Protein AF-A0A6C0F805-F1 (afdb_monomer_lite)

Foldseek 3Di:
DDLQLLLCLQDLVSLLVQPNPSVVSVCVCVPDPVSVPDDRLFDQLQLCLQCVVQLALVAQQFQDPPRSGAQAQPTGHSSSSSSVLSNQSNVCVVPVPPGPHRDRHDDQLLQQCLVCVVVLCLRQVVPPDASSSSSSSCCSRVVDDRDDHDLLQVCLQDLVSLVVPQPPDLVCSRVSSVVCCVPPVSVCVSVVVDHDGDTQDLLQLCLQVLVCQVVQADPVRDGNSSVSSNCCSHPVSVVPHDSHPHDLLLVCLLVVCCLVPPQDDSLDGNVSSSSVVSSVCVVVPDDSPNDDQPVQCVVVVPDPPDRSSVVSNVVSNVVVVVVVVVVVVVVVVVVVVVVVPPDDPDDDDDDDDDDDDDDD

pLDDT: mean 87.88, std 13.63, range [36.06, 97.88]

Structure (mmCIF, N/CA/C/O backbone):
data_AF-A0A6C0F805-F1
#
_entry.id   AF-A0A6C0F805-F1
#
loop_
_atom_site.group_PDB
_atom_site.id
_atom_site.type_symbol
_atom_site.label_atom_id
_atom_site.label_alt_id
_atom_site.label_comp_id
_atom_site.label_asym_id
_atom_site.label_entity_id
_atom_site.label_seq_id
_atom_site.pdbx_PDB_ins_code
_atom_site.Cartn_x
_atom_site.Cartn_y
_atom_site.Cartn_z
_atom_site.occupancy
_atom_site.B_iso_or_equiv
_atom_site.auth_seq_id
_atom_site.auth_comp_id
_atom_site.auth_asym_id
_atom_site.auth_atom_id
_atom_site.pdbx_PDB_model_num
ATOM 1 N N . MET A 1 1 ? 5.618 -15.523 -16.139 1.00 72.38 1 MET A N 1
ATOM 2 C CA . MET A 1 1 ? 6.575 -14.711 -16.922 1.00 72.38 1 MET A CA 1
ATOM 3 C C . MET A 1 1 ? 7.923 -15.427 -17.002 1.00 72.38 1 MET A C 1
ATOM 5 O O . MET A 1 1 ? 8.276 -16.093 -16.041 1.00 72.38 1 MET A O 1
ATOM 9 N N . THR A 1 2 ? 8.657 -15.329 -18.117 1.00 85.00 2 THR A N 1
ATOM 10 C CA . THR A 1 2 ? 10.004 -15.934 -18.253 1.00 85.00 2 THR A CA 1
ATOM 11 C C . THR A 1 2 ? 11.091 -14.978 -17.756 1.00 85.00 2 THR A C 1
ATOM 13 O O . THR A 1 2 ? 11.125 -13.824 -18.193 1.00 85.00 2 THR A O 1
ATOM 16 N N . GLU A 1 3 ? 11.986 -15.446 -16.886 1.00 90.06 3 GLU A N 1
ATOM 17 C CA . GLU A 1 3 ? 13.086 -14.652 -16.314 1.00 90.06 3 GLU A CA 1
ATOM 18 C C . GLU A 1 3 ? 14.010 -14.073 -17.400 1.00 90.06 3 GLU A C 1
ATOM 20 O O . GLU A 1 3 ? 14.491 -12.948 -17.290 1.00 90.06 3 GLU A O 1
ATOM 25 N N . GLU A 1 4 ? 14.176 -14.789 -18.508 1.00 93.12 4 GLU A N 1
ATOM 26 C CA . GLU A 1 4 ? 15.006 -14.402 -19.645 1.00 93.12 4 GLU A CA 1
ATOM 27 C C . GLU A 1 4 ? 14.540 -13.107 -20.306 1.00 93.12 4 GLU A C 1
ATOM 29 O O . GLU A 1 4 ? 15.355 -12.249 -20.635 1.00 93.12 4 GLU A O 1
ATOM 34 N N . LEU A 1 5 ? 13.227 -12.932 -20.481 1.00 95.12 5 LEU A N 1
ATOM 35 C CA . LEU A 1 5 ? 12.687 -11.697 -21.054 1.00 95.12 5 LEU A CA 1
ATOM 36 C C . LEU A 1 5 ? 12.944 -10.506 -20.127 1.00 95.12 5 LEU A C 1
ATOM 38 O O . LEU A 1 5 ? 13.278 -9.423 -20.605 1.00 95.12 5 LEU A O 1
ATOM 42 N N . ARG A 1 6 ? 12.844 -10.705 -18.808 1.00 94.88 6 ARG A N 1
ATOM 43 C CA . ARG A 1 6 ? 13.176 -9.658 -17.833 1.00 94.88 6 ARG A CA 1
ATOM 44 C C . ARG A 1 6 ? 14.661 -9.325 -17.867 1.00 94.88 6 ARG A C 1
ATOM 46 O O . ARG A 1 6 ? 15.019 -8.150 -17.839 1.00 94.88 6 ARG A O 1
ATOM 53 N N . PHE A 1 7 ? 15.521 -10.339 -17.955 1.00 95.62 7 PHE A N 1
ATOM 54 C CA . PHE A 1 7 ? 16.962 -10.142 -18.078 1.00 95.62 7 PHE A CA 1
ATOM 55 C C . PHE A 1 7 ? 17.294 -9.290 -19.305 1.00 95.62 7 PHE A C 1
ATOM 57 O O . PHE A 1 7 ? 18.008 -8.298 -19.178 1.00 95.62 7 PHE A O 1
ATOM 64 N N . ILE A 1 8 ? 16.707 -9.603 -20.467 1.00 95.88 8 ILE A N 1
ATOM 65 C CA . ILE A 1 8 ? 16.904 -8.789 -21.670 1.00 95.88 8 ILE A CA 1
ATOM 66 C C . ILE A 1 8 ? 16.416 -7.357 -21.434 1.00 95.88 8 ILE A C 1
ATOM 68 O O . ILE A 1 8 ? 17.171 -6.412 -21.632 1.00 95.88 8 ILE A O 1
ATOM 72 N N . ALA A 1 9 ? 15.186 -7.180 -20.946 1.00 96.56 9 ALA A N 1
ATOM 73 C CA . ALA A 1 9 ? 14.598 -5.859 -20.717 1.00 96.56 9 ALA A CA 1
ATOM 74 C C . ALA A 1 9 ? 15.368 -4.995 -19.691 1.00 96.56 9 ALA A C 1
ATOM 76 O O . ALA A 1 9 ? 15.290 -3.760 -19.726 1.00 96.56 9 ALA A O 1
ATOM 77 N N . SER A 1 10 ? 16.155 -5.620 -18.812 1.00 95.50 10 SER A N 1
ATOM 78 C CA . SER A 1 10 ? 16.956 -4.927 -17.796 1.00 95.50 10 SER A CA 1
ATOM 79 C C . SER A 1 10 ? 18.066 -4.065 -18.408 1.00 95.50 10 SER A C 1
ATOM 81 O O . SER A 1 10 ? 18.412 -3.037 -17.831 1.00 95.50 10 SER A O 1
ATOM 83 N N . TYR A 1 11 ? 18.572 -4.402 -19.603 1.00 95.69 11 TYR A N 1
ATOM 84 C CA . TYR A 1 11 ? 19.794 -3.794 -20.137 1.00 95.69 11 TYR A CA 1
ATOM 85 C C . TYR A 1 11 ? 19.704 -3.425 -21.625 1.00 95.69 11 TYR A C 1
ATOM 87 O O . TYR A 1 11 ? 19.295 -4.226 -22.460 1.00 95.69 11 TYR A O 1
ATOM 95 N N . ASN A 1 12 ? 20.116 -2.204 -21.982 1.00 95.38 12 ASN A N 1
ATOM 96 C CA . ASN A 1 12 ? 20.014 -1.697 -23.360 1.00 95.38 12 ASN A CA 1
ATOM 97 C C . ASN A 1 12 ? 20.923 -2.441 -24.355 1.00 95.38 12 ASN A C 1
ATOM 99 O O . ASN A 1 12 ? 20.516 -2.676 -25.491 1.00 95.38 12 ASN A O 1
ATOM 103 N N . ASP A 1 13 ? 22.131 -2.820 -23.938 1.00 94.31 13 ASP A N 1
ATOM 104 C CA . ASP A 1 13 ? 23.069 -3.619 -24.737 1.00 94.31 13 ASP A CA 1
ATOM 105 C C . ASP A 1 13 ? 22.499 -5.015 -25.032 1.00 94.31 13 ASP A C 1
ATOM 107 O O . ASP A 1 13 ? 22.557 -5.488 -26.167 1.00 94.31 13 ASP A O 1
ATOM 111 N N . ILE A 1 14 ? 21.861 -5.640 -24.039 1.00 94.69 14 ILE A N 1
ATOM 112 C CA . ILE A 1 14 ? 21.213 -6.946 -24.205 1.00 94.69 14 ILE A CA 1
ATOM 113 C C . ILE A 1 14 ? 19.960 -6.842 -25.081 1.00 94.69 14 ILE A C 1
ATOM 115 O O . ILE A 1 14 ? 19.721 -7.733 -25.894 1.00 94.69 14 ILE A O 1
ATOM 119 N N . ILE A 1 15 ? 19.185 -5.756 -24.985 1.00 95.62 15 ILE A N 1
ATOM 120 C CA . ILE A 1 15 ? 18.053 -5.491 -25.894 1.00 95.62 15 ILE A CA 1
ATOM 121 C C . ILE A 1 15 ? 18.523 -5.430 -27.351 1.00 95.62 15 ILE A C 1
ATOM 123 O O . ILE A 1 15 ? 17.884 -6.019 -28.229 1.00 95.62 15 ILE A O 1
ATOM 127 N N . ASP A 1 16 ? 19.620 -4.721 -27.630 1.00 94.31 16 ASP A N 1
ATOM 128 C CA . ASP A 1 16 ? 20.119 -4.612 -29.000 1.00 94.31 16 ASP A CA 1
ATOM 129 C C . ASP A 1 16 ? 20.674 -5.948 -29.517 1.00 94.31 16 ASP A C 1
ATOM 131 O O . ASP A 1 16 ? 20.417 -6.304 -30.670 1.00 94.31 16 ASP A O 1
ATOM 135 N N . PHE A 1 17 ? 21.334 -6.723 -28.651 1.00 93.12 17 PHE A N 1
ATOM 136 C CA . PHE A 1 17 ? 21.929 -8.013 -29.000 1.00 93.12 17 PHE A CA 1
ATOM 137 C C . PHE A 1 17 ? 20.904 -9.155 -29.144 1.00 93.12 17 PHE A C 1
ATOM 139 O O . PHE A 1 17 ? 20.844 -9.787 -30.196 1.00 93.12 17 PHE A O 1
ATOM 146 N N . CYS A 1 18 ? 20.088 -9.410 -28.116 1.00 92.88 18 CYS A N 1
ATOM 147 C CA . CYS A 1 18 ? 19.193 -10.574 -28.038 1.00 92.88 18 CYS A CA 1
ATOM 148 C C . CYS A 1 18 ? 17.793 -10.333 -28.616 1.00 92.88 18 CYS A C 1
ATOM 150 O O . CYS A 1 18 ? 17.074 -11.291 -28.895 1.00 92.88 18 CYS A O 1
ATOM 152 N N . GLU A 1 19 ? 17.354 -9.080 -28.752 1.00 94.25 19 GLU A N 1
ATOM 153 C CA . GLU A 1 19 ? 15.953 -8.762 -29.058 1.00 94.25 19 GLU A CA 1
ATOM 154 C C . GLU A 1 19 ? 14.986 -9.485 -28.101 1.00 94.25 19 GLU A C 1
ATOM 156 O O . GLU A 1 19 ? 15.118 -9.385 -26.891 1.00 94.25 19 GLU A O 1
ATOM 161 N N . THR A 1 20 ? 14.007 -10.228 -28.621 1.00 94.12 20 THR A N 1
ATOM 162 C CA . THR A 1 20 ? 13.080 -11.040 -27.815 1.00 94.12 20 THR A CA 1
ATOM 163 C C . THR A 1 20 ? 13.440 -12.533 -27.814 1.00 94.12 20 THR A C 1
ATOM 165 O O . THR A 1 20 ? 12.613 -13.363 -27.418 1.00 94.12 20 THR A O 1
ATOM 168 N N . ASP A 1 21 ? 14.650 -12.885 -28.268 1.00 94.62 21 ASP A N 1
ATOM 169 C CA . ASP A 1 21 ? 15.142 -14.262 -28.341 1.00 94.62 21 ASP A CA 1
ATOM 170 C C . ASP A 1 21 ? 15.643 -14.745 -26.969 1.00 94.62 21 ASP A C 1
ATOM 172 O O . ASP A 1 21 ? 16.775 -14.501 -26.543 1.00 94.62 21 ASP A O 1
ATOM 176 N N . ILE A 1 22 ? 14.770 -15.485 -26.282 1.00 94.69 22 ILE A N 1
ATOM 177 C CA . ILE A 1 22 ? 15.056 -16.099 -24.981 1.00 94.69 22 ILE A CA 1
ATOM 178 C C . ILE A 1 22 ? 16.155 -17.168 -25.053 1.00 94.69 22 ILE A C 1
ATOM 180 O O . ILE A 1 22 ? 16.866 -17.380 -24.074 1.00 94.69 22 ILE A O 1
ATOM 184 N N . VAL A 1 23 ? 16.332 -17.837 -26.199 1.00 94.38 23 VAL A N 1
ATOM 185 C CA . VAL A 1 23 ? 17.358 -18.876 -26.368 1.00 94.38 23 VAL A CA 1
ATOM 186 C C . VAL A 1 23 ? 18.728 -18.221 -26.473 1.00 94.38 23 VAL A C 1
ATOM 188 O O . VAL A 1 23 ? 19.685 -18.690 -25.853 1.00 94.38 23 VAL A O 1
ATOM 191 N N . MET A 1 24 ? 18.824 -17.118 -27.218 1.00 92.19 24 MET A N 1
ATOM 192 C CA . MET A 1 24 ? 20.048 -16.326 -27.301 1.00 92.19 24 MET A CA 1
ATOM 193 C C . MET A 1 24 ? 20.420 -15.727 -25.943 1.00 92.19 24 MET A C 1
ATOM 195 O O . MET A 1 24 ? 21.570 -15.862 -25.526 1.00 92.19 24 MET A O 1
ATOM 199 N N . ALA A 1 25 ? 19.453 -15.158 -25.217 1.00 91.75 25 ALA A N 1
ATOM 200 C CA . ALA A 1 25 ? 19.684 -14.620 -23.877 1.00 91.75 25 ALA A CA 1
ATOM 201 C C . ALA A 1 25 ? 20.165 -15.690 -22.888 1.00 91.75 25 ALA A C 1
ATOM 203 O O . ALA A 1 25 ? 21.137 -15.462 -22.167 1.00 91.75 25 ALA A O 1
ATOM 204 N N . ASN A 1 26 ? 19.568 -16.886 -22.917 1.00 92.38 26 ASN A N 1
ATOM 205 C CA . ASN A 1 26 ? 20.020 -18.011 -22.099 1.00 92.38 26 ASN A CA 1
ATOM 206 C C . ASN A 1 26 ? 21.448 -18.450 -22.438 1.00 92.38 26 ASN A C 1
ATOM 208 O O . ASN A 1 26 ? 22.261 -18.678 -21.543 1.00 92.38 26 ASN A O 1
ATOM 212 N N . ARG A 1 27 ? 21.800 -18.536 -23.726 1.00 91.88 27 ARG A N 1
ATOM 213 C CA . ARG A 1 27 ? 23.176 -18.860 -24.137 1.00 91.88 27 ARG A CA 1
ATOM 214 C C . ARG A 1 27 ? 24.165 -17.788 -23.700 1.00 91.88 27 ARG A C 1
ATOM 216 O O . ARG A 1 27 ? 25.233 -18.135 -23.205 1.00 91.88 27 ARG A O 1
ATOM 223 N N . PHE A 1 28 ? 23.810 -16.515 -23.856 1.00 90.25 28 PHE A N 1
ATOM 224 C CA . PHE A 1 28 ? 24.631 -15.386 -23.431 1.00 90.25 28 PHE A CA 1
ATOM 225 C C . PHE A 1 28 ? 24.902 -15.442 -21.923 1.00 90.25 28 PHE A C 1
ATOM 227 O O . PHE A 1 28 ? 26.061 -15.447 -21.509 1.00 90.25 28 PHE A O 1
ATOM 234 N N . ARG A 1 29 ? 23.851 -15.611 -21.110 1.00 89.56 29 ARG A N 1
ATOM 235 C CA . ARG A 1 29 ? 23.971 -15.720 -19.650 1.00 89.56 29 ARG A CA 1
ATOM 236 C C . ARG A 1 29 ? 24.817 -16.923 -19.233 1.00 89.56 29 ARG A C 1
ATOM 238 O O . ARG A 1 29 ? 25.645 -16.803 -18.347 1.00 89.56 29 ARG A O 1
ATOM 245 N N . ASN A 1 30 ? 24.697 -18.061 -19.912 1.00 90.00 30 ASN A N 1
ATOM 246 C CA . ASN A 1 30 ? 25.479 -19.254 -19.570 1.00 90.00 30 ASN A CA 1
ATOM 247 C C . ASN A 1 30 ? 26.941 -19.205 -20.042 1.00 90.00 30 ASN A C 1
ATOM 249 O O . ASN A 1 30 ? 27.779 -19.902 -19.478 1.00 90.00 30 ASN A O 1
ATOM 253 N N . THR A 1 31 ? 27.254 -18.404 -21.062 1.00 90.62 31 THR A N 1
ATOM 254 C CA . THR A 1 31 ? 28.589 -18.371 -21.686 1.00 90.62 31 THR A CA 1
ATOM 255 C C . THR A 1 31 ? 29.493 -17.297 -21.082 1.00 90.62 31 THR A C 1
ATOM 257 O O . THR A 1 31 ? 30.698 -17.509 -20.963 1.00 90.62 31 THR A O 1
ATOM 260 N N . PHE A 1 32 ? 28.937 -16.148 -20.692 1.00 88.75 32 PHE A N 1
ATOM 261 C CA . PHE A 1 32 ? 29.716 -15.016 -20.190 1.00 88.75 32 PHE A CA 1
ATOM 262 C C . PHE A 1 32 ? 29.556 -14.873 -18.675 1.00 88.75 32 PHE A C 1
ATOM 264 O O . PHE A 1 32 ? 28.470 -14.572 -18.190 1.00 88.75 32 PHE A O 1
ATOM 271 N N . ALA A 1 33 ? 30.652 -15.017 -17.923 1.00 82.69 33 ALA A N 1
ATOM 272 C CA . ALA A 1 33 ? 30.646 -14.853 -16.464 1.00 82.69 33 ALA A CA 1
ATOM 273 C C . ALA A 1 33 ? 30.140 -13.464 -16.026 1.00 82.69 33 ALA A C 1
ATOM 275 O O . ALA A 1 33 ? 29.412 -13.346 -15.045 1.00 82.69 33 ALA A O 1
ATOM 276 N N . GLU A 1 34 ? 30.453 -12.418 -16.799 1.00 81.75 34 GLU A N 1
ATOM 277 C CA . GLU A 1 34 ? 29.927 -11.067 -16.563 1.00 81.75 34 GLU A CA 1
ATOM 278 C C . GLU A 1 34 ? 28.392 -11.029 -16.653 1.00 81.75 34 GLU A C 1
ATOM 280 O O . GLU A 1 34 ? 27.738 -10.385 -15.840 1.00 81.75 34 GLU A O 1
ATOM 285 N N . ALA A 1 35 ? 27.800 -11.762 -17.598 1.00 80.06 35 ALA A N 1
ATOM 286 C CA . ALA A 1 35 ? 26.351 -11.842 -17.752 1.00 80.06 35 ALA A CA 1
ATOM 287 C C . ALA A 1 35 ? 25.678 -12.637 -16.622 1.00 80.06 35 ALA A C 1
ATOM 289 O O . ALA A 1 35 ? 24.521 -12.374 -16.304 1.00 80.06 35 ALA A O 1
ATOM 290 N N . GLN A 1 36 ? 26.387 -13.585 -15.999 1.00 81.31 36 GLN A N 1
ATOM 291 C CA . GLN A 1 36 ? 25.894 -14.321 -14.827 1.00 81.31 36 GLN A CA 1
ATOM 292 C C . GLN A 1 36 ? 25.815 -13.436 -13.586 1.00 81.31 36 GLN A C 1
ATOM 294 O O . GLN A 1 36 ? 24.890 -13.585 -12.795 1.00 81.31 36 GLN A O 1
ATOM 299 N N . ALA A 1 37 ? 26.760 -12.505 -13.438 1.00 87.25 37 ALA A N 1
ATOM 300 C CA . ALA A 1 37 ? 26.812 -11.578 -12.311 1.00 87.25 37 ALA A CA 1
ATOM 301 C C . ALA A 1 37 ? 25.780 -10.436 -12.401 1.00 87.25 37 ALA A C 1
ATOM 303 O O . ALA A 1 37 ? 25.586 -9.705 -11.435 1.00 87.25 37 ALA A O 1
ATOM 304 N N . ARG A 1 38 ? 25.130 -10.256 -13.557 1.00 91.50 38 ARG A N 1
ATOM 305 C CA . ARG A 1 38 ? 24.134 -9.204 -13.787 1.00 91.50 38 ARG A CA 1
ATOM 306 C C . ARG A 1 38 ? 22.780 -9.571 -13.164 1.00 91.50 38 ARG A C 1
ATOM 308 O O . ARG A 1 38 ? 22.167 -10.574 -13.533 1.00 91.50 38 ARG A O 1
ATOM 315 N N . GLU A 1 39 ? 22.304 -8.731 -12.248 1.00 91.19 39 GLU A N 1
ATOM 316 C CA . GLU A 1 39 ? 21.005 -8.880 -11.582 1.00 91.19 39 GLU A CA 1
ATOM 317 C C . GLU A 1 39 ? 19.828 -8.483 -12.485 1.00 91.19 39 GLU A C 1
ATOM 319 O O . GLU A 1 39 ? 19.846 -7.467 -13.175 1.00 91.19 39 GLU A O 1
ATOM 324 N N . VAL A 1 40 ? 18.748 -9.263 -12.455 1.00 92.69 40 VAL A N 1
ATOM 325 C CA . VAL A 1 40 ? 17.530 -8.943 -13.210 1.00 92.69 40 VAL A CA 1
ATOM 326 C C . VAL A 1 40 ? 16.753 -7.845 -12.483 1.00 92.69 40 VAL A C 1
ATOM 328 O O . VAL A 1 40 ? 16.059 -8.115 -11.508 1.00 92.69 40 VAL A O 1
ATOM 331 N N . THR A 1 41 ? 16.836 -6.611 -12.980 1.00 92.00 41 THR A N 1
ATOM 332 C CA . THR A 1 41 ? 16.199 -5.436 -12.357 1.00 92.00 41 THR A CA 1
ATOM 333 C C . THR A 1 41 ? 14.870 -5.046 -12.999 1.00 92.00 41 THR A C 1
ATOM 335 O O . THR A 1 41 ? 14.093 -4.299 -12.408 1.00 92.00 41 THR A O 1
ATOM 338 N N . PHE A 1 42 ? 14.569 -5.537 -14.205 1.00 95.31 42 PHE A N 1
ATOM 339 C CA . PHE A 1 42 ? 13.333 -5.171 -14.889 1.00 95.31 42 PHE A CA 1
ATOM 340 C C . PHE A 1 42 ? 12.100 -5.773 -14.207 1.00 95.31 42 PHE A C 1
ATOM 342 O O . PHE A 1 42 ? 11.978 -6.995 -14.035 1.00 95.31 42 PHE A O 1
ATOM 349 N N . ASN A 1 43 ? 11.157 -4.893 -13.887 1.00 94.69 43 ASN A N 1
ATOM 350 C CA . ASN A 1 43 ? 9.840 -5.226 -13.379 1.00 94.69 43 ASN A CA 1
ATOM 351 C C . ASN A 1 43 ? 8.784 -4.766 -14.399 1.00 94.69 43 ASN A C 1
ATOM 353 O O . ASN A 1 43 ? 8.626 -3.559 -14.606 1.00 94.69 43 ASN A O 1
ATOM 357 N N . PRO A 1 44 ? 8.077 -5.697 -15.065 1.00 95.38 44 PRO A N 1
ATOM 358 C CA . PRO A 1 44 ? 7.129 -5.338 -16.114 1.00 95.38 44 PRO A CA 1
ATOM 359 C C . PRO A 1 44 ? 5.925 -4.571 -15.576 1.00 95.38 44 PRO A C 1
ATOM 361 O O . PRO A 1 44 ? 5.446 -3.672 -16.257 1.00 95.38 44 PRO A O 1
ATOM 364 N N . VAL A 1 45 ? 5.454 -4.899 -14.371 1.00 95.25 45 VAL A N 1
ATOM 365 C CA . VAL A 1 45 ? 4.281 -4.264 -13.767 1.00 95.25 45 VAL A CA 1
ATOM 366 C C . VAL A 1 45 ? 4.613 -2.825 -13.387 1.00 95.25 45 VAL A C 1
ATOM 368 O O . VAL A 1 45 ? 3.893 -1.905 -13.767 1.00 95.25 45 VAL A O 1
ATOM 371 N N . LEU A 1 46 ? 5.751 -2.611 -12.721 1.00 95.69 46 LEU A N 1
ATOM 372 C CA . LEU A 1 46 ? 6.208 -1.271 -12.351 1.00 95.69 46 LEU A CA 1
ATOM 373 C C . LEU A 1 46 ? 6.510 -0.412 -13.585 1.00 95.69 46 LEU A C 1
ATOM 375 O O . LEU A 1 46 ? 6.125 0.757 -13.636 1.00 95.69 46 LEU A O 1
ATOM 379 N N . SER A 1 47 ? 7.159 -0.984 -14.605 1.00 96.75 47 SER A N 1
ATOM 380 C CA . SER A 1 47 ? 7.395 -0.282 -15.868 1.00 96.75 47 SER A CA 1
ATOM 381 C C . SER A 1 47 ? 6.072 0.076 -16.546 1.00 96.75 47 SER A C 1
ATOM 383 O O . SER A 1 47 ? 5.905 1.215 -16.962 1.00 96.75 47 SER A O 1
ATOM 385 N N . ALA A 1 48 ? 5.099 -0.834 -16.605 1.00 95.81 48 ALA A N 1
ATOM 386 C CA . ALA A 1 48 ? 3.788 -0.544 -17.181 1.00 95.81 48 ALA A CA 1
ATOM 387 C C . ALA A 1 48 ? 3.052 0.572 -16.422 1.00 95.81 48 ALA A C 1
ATOM 389 O O . ALA A 1 48 ? 2.494 1.473 -17.046 1.00 95.81 48 ALA A O 1
ATOM 390 N N . ALA A 1 49 ? 3.113 0.563 -15.088 1.00 95.62 49 ALA A N 1
ATOM 391 C CA . ALA A 1 49 ? 2.563 1.625 -14.248 1.00 95.62 49 ALA A CA 1
ATOM 392 C C . ALA A 1 49 ? 3.268 2.976 -14.469 1.00 95.62 49 ALA A C 1
ATOM 394 O O . ALA A 1 49 ? 2.632 4.023 -14.418 1.00 95.62 49 ALA A O 1
ATOM 395 N N . SER A 1 50 ? 4.569 2.953 -14.773 1.00 96.19 50 SER A N 1
ATOM 396 C CA . SER A 1 50 ? 5.377 4.155 -15.038 1.00 96.19 50 SER A CA 1
ATOM 397 C C . SER A 1 50 ? 5.117 4.775 -16.417 1.00 96.19 50 SER A C 1
ATOM 399 O O . SER A 1 50 ? 5.611 5.862 -16.690 1.00 96.19 50 SER A O 1
ATOM 401 N N . ASN A 1 51 ? 4.371 4.088 -17.287 1.00 95.12 51 ASN A N 1
ATOM 402 C CA . ASN A 1 51 ? 4.047 4.530 -18.646 1.00 95.12 51 ASN A CA 1
ATOM 403 C C . ASN A 1 51 ? 2.531 4.360 -18.905 1.00 95.12 51 ASN A C 1
ATOM 405 O O . ASN A 1 51 ? 2.118 3.551 -19.750 1.00 95.12 51 ASN A O 1
ATOM 409 N N . PRO A 1 52 ? 1.663 5.059 -18.143 1.00 92.06 52 PRO A N 1
ATOM 410 C CA . PRO A 1 52 ? 0.211 4.857 -18.176 1.00 92.06 52 PRO A CA 1
ATOM 411 C C . PRO A 1 52 ? -0.422 5.135 -19.550 1.00 92.06 52 PRO A C 1
ATOM 413 O O . PRO A 1 52 ? -1.471 4.575 -19.879 1.00 92.06 52 PRO A O 1
ATOM 416 N N . GLU A 1 53 ? 0.215 5.953 -20.386 1.00 90.75 53 GLU A N 1
ATOM 417 C CA . GLU A 1 53 ? -0.185 6.243 -21.765 1.00 90.75 53 GLU A CA 1
ATOM 418 C C . GLU A 1 53 ? -0.121 5.014 -22.688 1.00 90.75 53 GLU A C 1
ATOM 420 O O . GLU A 1 53 ? -0.871 4.921 -23.671 1.00 90.75 53 GLU A O 1
ATOM 425 N N . LEU A 1 54 ? 0.720 4.030 -22.353 1.00 90.81 54 LEU A N 1
ATOM 426 C CA . LEU A 1 54 ? 0.810 2.765 -23.081 1.00 90.81 54 LEU A CA 1
ATOM 427 C C . LEU A 1 54 ? -0.360 1.832 -22.756 1.00 90.81 54 LEU A C 1
ATOM 429 O O . LEU A 1 54 ? -0.725 0.996 -23.579 1.00 90.81 54 LEU A O 1
ATOM 433 N N . LEU A 1 55 ? -1.016 2.008 -21.607 1.00 88.00 55 LEU A N 1
ATOM 434 C CA . LEU A 1 55 ? -2.145 1.190 -21.147 1.00 88.00 55 LEU A CA 1
ATOM 435 C C . LEU A 1 55 ? -3.479 1.567 -21.823 1.00 88.00 55 LEU A C 1
ATOM 437 O O . LEU A 1 55 ? -4.564 1.409 -21.249 1.00 88.00 55 LEU A O 1
ATOM 441 N N . THR A 1 56 ? -3.408 2.119 -23.034 1.00 81.50 56 THR A N 1
ATOM 442 C CA . THR A 1 56 ? -4.555 2.489 -23.866 1.00 81.50 56 THR A CA 1
ATOM 443 C C . THR A 1 56 ? -4.939 1.346 -24.808 1.00 81.50 56 THR A C 1
ATOM 445 O O . THR A 1 56 ? -4.179 0.408 -25.033 1.00 81.50 56 THR A O 1
ATOM 448 N N . LYS A 1 57 ? -6.117 1.441 -25.440 1.00 71.81 57 LYS A N 1
ATOM 449 C CA . LYS A 1 57 ? -6.656 0.410 -26.354 1.00 71.81 57 LYS A CA 1
ATOM 450 C C . LYS A 1 57 ? -5.774 0.094 -27.573 1.00 71.81 57 LYS A C 1
ATOM 452 O O . LYS A 1 57 ? -6.086 -0.822 -28.326 1.00 71.81 57 LYS A O 1
ATOM 457 N N . LYS A 1 58 ? -4.729 0.890 -27.822 1.00 80.50 58 LYS A N 1
ATOM 458 C CA . LYS A 1 58 ? -3.810 0.718 -28.955 1.00 80.50 58 LYS A CA 1
ATOM 459 C C . LYS A 1 58 ? -2.900 -0.497 -28.790 1.00 80.50 58 LYS A C 1
ATOM 461 O O . LYS A 1 58 ? -2.403 -1.009 -29.791 1.00 80.50 58 LYS A O 1
ATOM 466 N N . HIS A 1 59 ? -2.672 -0.932 -27.555 1.00 82.50 59 HIS A N 1
ATOM 467 C CA . HIS A 1 59 ? -1.764 -2.021 -27.245 1.00 82.50 59 HIS A CA 1
ATOM 468 C C . HIS A 1 59 ? -2.507 -3.161 -26.547 1.00 82.50 59 HIS A C 1
ATOM 470 O O . HIS A 1 59 ? -3.270 -2.942 -25.609 1.00 82.50 59 HIS A O 1
ATOM 476 N N . ASP A 1 60 ? -2.284 -4.385 -27.026 1.00 84.25 60 ASP A N 1
ATOM 477 C CA . ASP A 1 60 ? -2.817 -5.595 -26.405 1.00 84.25 60 ASP A CA 1
ATOM 478 C C . ASP A 1 60 ? -1.820 -6.113 -25.361 1.00 84.25 60 ASP A C 1
ATOM 480 O O . ASP A 1 60 ? -0.880 -6.844 -25.681 1.00 84.25 60 ASP A O 1
ATOM 484 N N . PHE A 1 61 ? -2.027 -5.704 -24.111 1.00 90.06 61 PHE A N 1
ATOM 485 C CA . PHE A 1 61 ? -1.310 -6.218 -22.942 1.00 90.06 61 PHE A CA 1
ATOM 486 C C . PHE A 1 61 ? -2.216 -7.075 -22.059 1.00 90.06 61 PHE A C 1
ATOM 488 O O . PHE A 1 61 ? -1.937 -7.230 -20.876 1.00 90.06 61 PHE A O 1
ATOM 495 N N . TRP A 1 62 ? -3.315 -7.600 -22.605 1.00 88.56 62 TRP A N 1
ATOM 496 C CA . TRP A 1 62 ? -4.374 -8.216 -21.811 1.00 88.56 62 TRP A CA 1
ATOM 497 C C . TRP A 1 62 ? -4.624 -9.661 -22.256 1.00 88.56 62 TRP A C 1
ATOM 499 O O . TRP A 1 62 ? -4.482 -10.010 -23.430 1.00 88.56 62 TRP A O 1
ATOM 509 N N . THR A 1 63 ? -4.996 -10.542 -21.330 1.00 81.62 63 THR A N 1
ATOM 510 C CA . THR A 1 63 ? -5.221 -11.973 -21.617 1.00 81.62 63 THR A CA 1
ATOM 511 C C . THR A 1 63 ? -6.643 -12.293 -22.095 1.00 81.62 63 THR A C 1
ATOM 513 O O . THR A 1 63 ? -6.879 -13.362 -22.662 1.00 81.62 63 THR A O 1
ATOM 516 N N . LYS A 1 64 ? -7.613 -11.380 -21.928 1.00 67.62 64 LYS A N 1
ATOM 517 C CA . LYS A 1 64 ? -9.002 -11.596 -22.373 1.00 67.62 64 LYS A CA 1
ATOM 518 C C . LYS A 1 64 ? -9.119 -11.521 -23.901 1.00 67.62 64 LYS A C 1
ATOM 520 O O . LYS A 1 64 ? -9.116 -10.443 -24.483 1.00 67.62 64 LYS A O 1
ATOM 525 N N . GLN A 1 65 ? -9.322 -12.682 -24.533 1.00 53.56 65 GLN A N 1
ATOM 526 C CA . GLN A 1 65 ? -9.401 -12.853 -25.995 1.00 53.56 65 GLN A CA 1
ATOM 527 C C . GLN A 1 65 ? -10.495 -12.025 -26.700 1.00 53.56 65 GLN A C 1
ATOM 529 O O . GLN A 1 65 ? -10.344 -11.717 -27.877 1.00 53.56 65 GLN A O 1
ATOM 534 N N . ASN A 1 66 ? -11.584 -11.662 -26.010 1.00 52.53 66 ASN A N 1
ATOM 535 C CA . ASN A 1 66 ? -12.779 -11.095 -26.656 1.00 52.53 66 ASN A CA 1
ATOM 536 C C . ASN A 1 66 ? -12.918 -9.565 -26.545 1.00 52.53 66 ASN A C 1
ATOM 538 O O . ASN A 1 66 ? -13.798 -8.999 -27.189 1.00 52.53 66 ASN A O 1
ATOM 542 N N . ASP A 1 67 ? -12.085 -8.888 -25.747 1.00 58.81 67 ASP A N 1
ATOM 543 C CA . ASP A 1 67 ? -12.059 -7.421 -25.666 1.00 58.81 67 ASP A CA 1
ATOM 544 C C . ASP A 1 67 ? -10.663 -6.957 -25.205 1.00 58.81 67 ASP A C 1
ATOM 546 O O . ASP A 1 67 ? -10.443 -6.791 -24.002 1.00 58.81 67 ASP A O 1
ATOM 550 N N . PRO A 1 68 ? -9.710 -6.734 -26.133 1.00 53.16 68 PRO A N 1
ATOM 551 C CA . PRO A 1 68 ? -8.334 -6.313 -25.827 1.00 53.16 68 PRO A CA 1
ATOM 552 C C . PRO A 1 68 ? -8.249 -4.893 -25.234 1.00 53.16 68 PRO A C 1
ATOM 554 O O . PRO A 1 68 ? -7.179 -4.296 -25.181 1.00 53.16 68 PRO A O 1
ATOM 557 N N . SER A 1 69 ? -9.382 -4.315 -24.822 1.00 54.75 69 SER A N 1
ATOM 558 C CA . SER A 1 69 ? -9.508 -2.927 -24.401 1.00 54.75 69 SER A CA 1
ATOM 559 C C . SER A 1 69 ? -10.083 -2.725 -23.000 1.00 54.75 69 SER A C 1
ATOM 561 O O . SER A 1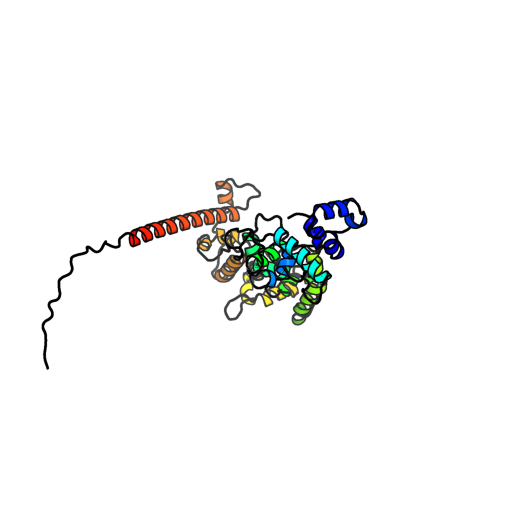 69 ? -10.174 -1.580 -22.549 1.00 54.75 69 SER A O 1
ATOM 563 N N . LYS A 1 70 ? -10.470 -3.802 -22.305 1.00 66.62 70 LYS A N 1
ATOM 564 C CA . LYS A 1 70 ? -10.993 -3.717 -20.939 1.00 66.62 70 LYS A CA 1
ATOM 565 C C . LYS A 1 70 ? -9.945 -4.171 -19.943 1.00 66.62 70 LYS A C 1
ATOM 567 O O . LYS A 1 70 ? -9.734 -5.370 -19.768 1.00 66.62 70 LYS A O 1
ATOM 572 N N . ARG A 1 71 ? -9.355 -3.180 -19.268 1.00 80.44 71 ARG A N 1
ATOM 573 C CA . ARG A 1 71 ? -8.604 -3.403 -18.035 1.00 80.44 71 ARG A CA 1
ATOM 574 C C . ARG A 1 71 ? -9.482 -4.190 -17.064 1.00 80.44 71 ARG A C 1
ATOM 576 O O . ARG A 1 71 ? -10.705 -4.016 -17.024 1.00 80.44 71 ARG A O 1
ATOM 583 N N . GLY A 1 72 ? -8.869 -5.099 -16.335 1.00 82.88 72 GLY A N 1
ATOM 584 C CA . GLY A 1 72 ? -9.562 -5.899 -15.349 1.00 82.88 72 GLY A CA 1
ATOM 585 C C . GLY A 1 72 ? -8.576 -6.643 -14.478 1.00 82.88 72 GLY A C 1
ATOM 586 O O . GLY A 1 72 ? -7.443 -6.892 -14.882 1.00 82.88 72 GLY A O 1
ATOM 587 N N . ILE A 1 73 ? -9.051 -7.014 -13.302 1.00 87.06 73 ILE A N 1
ATOM 588 C CA . ILE A 1 73 ? -8.247 -7.704 -12.302 1.00 87.06 73 ILE A CA 1
ATOM 589 C C . ILE A 1 73 ? -7.795 -9.063 -12.849 1.00 87.06 73 ILE A C 1
ATOM 591 O O . ILE A 1 73 ? -8.610 -9.810 -13.405 1.00 87.06 73 ILE A O 1
ATOM 595 N N . GLY A 1 74 ? -6.502 -9.354 -12.720 1.00 87.06 74 GLY A N 1
ATOM 596 C CA . GLY A 1 74 ? -5.850 -10.575 -13.191 1.00 87.06 74 GLY A CA 1
ATOM 597 C C . GLY A 1 74 ? -5.802 -10.721 -14.714 1.00 87.06 74 GLY A C 1
ATOM 598 O O . GLY A 1 74 ? -5.749 -11.841 -15.225 1.00 87.06 74 GLY A O 1
ATOM 599 N N . THR A 1 75 ? -5.891 -9.620 -15.464 1.00 89.00 75 THR A N 1
ATOM 600 C CA . THR A 1 75 ? -5.892 -9.658 -16.937 1.00 89.00 75 THR A CA 1
ATOM 601 C C . THR A 1 75 ? -4.606 -9.156 -17.567 1.00 89.00 75 THR A C 1
ATOM 603 O O . THR A 1 75 ? -4.421 -9.392 -18.762 1.00 89.00 75 THR A O 1
ATOM 606 N N . PHE A 1 76 ? -3.729 -8.488 -16.816 1.00 92.12 76 PHE A N 1
ATOM 607 C CA . PHE A 1 76 ? -2.473 -7.970 -17.347 1.00 92.12 76 PHE A CA 1
ATOM 608 C C . PHE A 1 76 ? -1.515 -9.103 -17.756 1.00 92.12 76 PHE A C 1
ATOM 610 O O . PHE A 1 76 ? -1.241 -10.028 -16.994 1.00 92.12 76 PHE A O 1
ATOM 617 N N . ASP A 1 77 ? -0.999 -9.034 -18.983 1.00 92.06 77 ASP A N 1
ATOM 618 C CA . ASP A 1 77 ? -0.044 -9.987 -19.545 1.00 92.06 77 ASP A CA 1
ATOM 619 C C . ASP A 1 77 ? 1.364 -9.380 -19.573 1.00 92.06 77 ASP A C 1
ATOM 621 O O . ASP A 1 77 ? 1.776 -8.682 -20.509 1.00 92.06 77 ASP A O 1
ATOM 625 N N . GLU A 1 78 ? 2.137 -9.708 -18.542 1.00 93.75 78 GLU A N 1
ATOM 626 C CA . GLU A 1 78 ? 3.522 -9.268 -18.388 1.00 93.75 78 GLU A CA 1
ATOM 627 C C . GLU A 1 78 ? 4.429 -9.687 -19.548 1.00 93.75 78 GLU A C 1
ATOM 629 O O . GLU A 1 78 ? 5.355 -8.958 -19.908 1.00 93.75 78 GLU A O 1
ATOM 634 N N . ASN A 1 79 ? 4.192 -10.856 -20.155 1.00 93.94 79 ASN A N 1
ATOM 635 C CA . ASN A 1 79 ? 5.024 -11.339 -21.255 1.00 93.94 79 ASN A CA 1
ATOM 636 C C . ASN A 1 79 ? 4.767 -10.514 -22.520 1.00 93.94 79 ASN A C 1
ATOM 638 O O . ASN A 1 79 ? 5.724 -10.150 -23.212 1.00 93.94 79 ASN A O 1
ATOM 642 N N . LYS A 1 80 ? 3.497 -10.203 -22.823 1.00 93.38 80 LYS A N 1
ATOM 643 C CA . LYS A 1 80 ? 3.143 -9.309 -23.938 1.00 93.38 80 LYS A CA 1
ATOM 644 C C . LYS A 1 80 ? 3.754 -7.927 -23.735 1.00 93.38 80 LYS A C 1
ATOM 646 O O . LYS A 1 80 ? 4.420 -7.428 -24.647 1.00 93.38 80 LYS A O 1
ATOM 651 N N . TYR A 1 81 ? 3.601 -7.352 -22.540 1.00 95.31 81 TYR A N 1
ATOM 652 C CA . TYR A 1 81 ? 4.181 -6.049 -22.214 1.00 95.31 81 TYR A CA 1
ATOM 653 C C . TYR A 1 81 ? 5.711 -6.058 -22.342 1.00 95.31 81 TYR A C 1
ATOM 655 O O . TYR A 1 81 ? 6.280 -5.209 -23.023 1.00 95.31 81 TYR A O 1
ATOM 663 N N . THR A 1 82 ? 6.393 -7.062 -21.786 1.00 96.31 82 THR A N 1
ATOM 664 C CA . THR A 1 82 ? 7.865 -7.139 -21.826 1.00 96.31 82 THR A CA 1
ATOM 665 C C . THR A 1 82 ? 8.398 -7.259 -23.256 1.00 96.31 82 THR A C 1
ATOM 667 O O . THR A 1 82 ? 9.367 -6.594 -23.625 1.00 96.31 82 THR A O 1
ATOM 670 N N . ARG A 1 83 ? 7.753 -8.060 -24.115 1.00 96.06 83 ARG A N 1
ATOM 671 C CA . ARG A 1 83 ? 8.133 -8.161 -25.537 1.00 96.06 83 ARG A CA 1
ATOM 672 C C . ARG A 1 83 ? 7.933 -6.841 -26.276 1.00 96.06 83 ARG A C 1
ATOM 674 O O . ARG A 1 83 ? 8.779 -6.463 -27.093 1.00 96.06 83 ARG A O 1
ATOM 681 N N . PHE A 1 84 ? 6.835 -6.142 -25.989 1.00 95.69 84 PHE A N 1
ATOM 682 C CA . PHE A 1 84 ? 6.592 -4.805 -26.521 1.00 95.69 84 PHE A CA 1
ATOM 683 C C . PHE A 1 84 ? 7.674 -3.824 -26.061 1.00 95.69 84 PHE A C 1
ATOM 685 O O . PHE A 1 84 ? 8.272 -3.164 -26.910 1.00 95.69 84 PHE A O 1
ATOM 692 N N . PHE A 1 85 ? 7.979 -3.798 -24.760 1.00 96.81 85 PHE A N 1
ATOM 693 C CA . PHE A 1 85 ? 9.014 -2.959 -24.161 1.00 96.81 85 PHE A CA 1
ATOM 694 C C . PHE A 1 85 ? 10.358 -3.140 -24.873 1.00 96.81 85 PHE A C 1
ATOM 696 O O . PHE A 1 85 ? 10.909 -2.181 -25.405 1.00 96.81 85 PHE A O 1
ATOM 703 N N . ILE A 1 86 ? 10.843 -4.381 -24.978 1.00 97.12 86 ILE A N 1
ATOM 704 C CA . ILE A 1 86 ? 12.109 -4.712 -25.648 1.00 97.12 86 ILE A CA 1
ATOM 705 C C . ILE A 1 86 ? 12.105 -4.224 -27.102 1.00 97.12 86 ILE A C 1
ATOM 707 O O . ILE A 1 86 ? 13.045 -3.571 -27.557 1.00 97.12 86 ILE A O 1
ATOM 711 N N . THR A 1 87 ? 11.030 -4.514 -27.840 1.00 96.62 87 THR A N 1
ATOM 712 C CA . THR A 1 87 ? 10.916 -4.148 -29.258 1.00 96.62 87 THR A CA 1
ATOM 713 C C . THR A 1 87 ? 10.904 -2.631 -29.450 1.00 96.62 87 THR A C 1
ATOM 715 O O . THR A 1 87 ? 11.510 -2.118 -30.393 1.00 96.62 87 THR A O 1
ATOM 718 N N . HIS A 1 88 ? 10.207 -1.903 -28.577 1.00 95.62 88 HIS A N 1
ATOM 719 C CA . HIS A 1 88 ? 10.120 -0.448 -28.633 1.00 95.62 88 HIS A CA 1
ATOM 720 C C . HIS A 1 88 ? 11.446 0.203 -28.238 1.00 95.62 88 HIS A C 1
ATOM 722 O O . HIS A 1 88 ? 11.961 1.034 -28.982 1.00 95.62 88 HIS A O 1
ATOM 728 N N . MET A 1 89 ? 12.057 -0.248 -27.142 1.00 96.81 89 MET A N 1
ATOM 729 C CA . MET A 1 89 ? 13.365 0.228 -26.699 1.00 96.81 89 MET A CA 1
ATOM 730 C C . MET A 1 89 ? 14.441 -0.009 -27.754 1.00 96.81 89 MET A C 1
ATOM 732 O O . MET A 1 89 ? 15.237 0.884 -28.023 1.00 96.81 89 MET A O 1
ATOM 736 N N . LYS A 1 90 ? 14.424 -1.150 -28.454 1.00 96.31 90 LYS A N 1
ATOM 737 C CA . LYS A 1 90 ? 15.332 -1.380 -29.586 1.00 96.31 90 LYS A CA 1
ATOM 738 C C . LYS A 1 90 ? 15.140 -0.358 -30.711 1.00 96.31 90 LYS A C 1
ATOM 740 O O . LYS A 1 90 ? 16.111 0.108 -31.307 1.00 96.31 90 LYS A O 1
ATOM 745 N N . LYS A 1 91 ? 13.891 0.001 -31.027 1.00 96.56 91 LYS A N 1
ATOM 746 C CA . LYS A 1 91 ? 13.597 1.037 -32.031 1.00 96.56 91 LYS A CA 1
ATOM 747 C C . LYS A 1 91 ? 14.094 2.410 -31.580 1.00 96.56 91 LYS A C 1
ATOM 749 O O . LYS A 1 91 ? 14.687 3.103 -32.404 1.00 96.56 91 LYS A O 1
ATOM 754 N N . HIS A 1 92 ? 13.907 2.756 -30.306 1.00 95.88 92 HIS A N 1
ATOM 755 C CA . HIS A 1 92 ? 14.447 3.972 -29.697 1.00 95.88 92 HIS A CA 1
ATOM 756 C C . HIS A 1 92 ? 15.978 4.013 -29.782 1.00 95.88 92 HIS A C 1
ATOM 758 O O . HIS A 1 92 ? 16.524 4.961 -30.331 1.00 95.88 92 HIS A O 1
ATOM 764 N N . LEU A 1 93 ? 16.675 2.944 -29.381 1.00 95.56 93 LEU A N 1
ATOM 765 C CA . LEU A 1 93 ? 18.143 2.868 -29.443 1.00 95.56 93 LEU A CA 1
ATOM 766 C C . LEU A 1 93 ? 18.691 3.061 -30.869 1.00 95.56 93 LEU A C 1
ATOM 768 O O . LEU A 1 93 ? 19.741 3.671 -31.052 1.00 95.56 93 LEU A O 1
ATOM 772 N N . LYS A 1 94 ? 17.972 2.582 -31.893 1.00 95.25 94 LYS A N 1
ATOM 773 C CA . LYS A 1 94 ? 18.362 2.760 -33.304 1.00 95.25 94 LYS A CA 1
ATOM 774 C C . LYS A 1 94 ? 17.987 4.125 -33.881 1.00 95.25 94 LYS A C 1
ATOM 776 O O . LYS A 1 94 ? 18.631 4.574 -34.827 1.00 95.25 94 LYS A O 1
ATOM 781 N N . LYS A 1 95 ? 16.890 4.726 -33.412 1.00 96.00 95 LYS A N 1
ATOM 782 C CA . LYS A 1 95 ? 16.310 5.974 -33.937 1.00 96.00 95 LYS A CA 1
ATOM 783 C C . LYS A 1 95 ? 15.690 6.790 -32.792 1.00 96.00 95 LYS A C 1
ATOM 785 O O . LYS A 1 95 ? 14.459 6.851 -32.709 1.00 96.00 95 LYS A O 1
ATOM 790 N N . PRO A 1 96 ? 16.514 7.430 -31.947 1.00 93.44 96 PRO A N 1
ATOM 791 C CA . PRO A 1 96 ? 16.033 8.108 -30.742 1.00 93.44 96 PRO A CA 1
ATOM 792 C C . PRO A 1 96 ? 15.144 9.316 -31.057 1.00 93.44 96 PRO A C 1
ATOM 794 O O . PRO A 1 96 ? 14.244 9.623 -30.295 1.00 93.44 96 PRO A O 1
ATOM 797 N N . GLU A 1 97 ? 15.323 9.951 -32.218 1.00 94.06 97 GLU A N 1
ATOM 798 C CA . GLU A 1 97 ? 14.502 11.091 -32.660 1.00 94.06 97 GLU A CA 1
ATOM 799 C C . GLU A 1 97 ? 13.063 10.707 -33.053 1.00 94.06 97 GLU A C 1
ATOM 801 O O . GLU A 1 97 ? 12.210 11.578 -33.202 1.00 94.06 97 GLU A O 1
ATOM 806 N N . LYS A 1 98 ? 12.790 9.416 -33.295 1.00 93.88 98 LYS A N 1
ATOM 807 C CA . LYS A 1 98 ? 11.495 8.941 -33.814 1.00 93.88 98 LYS A CA 1
ATOM 808 C C . LYS A 1 98 ? 10.653 8.196 -32.777 1.00 93.88 98 LYS A C 1
ATOM 810 O O . LYS A 1 98 ? 9.439 8.099 -32.950 1.00 93.88 98 LYS A O 1
ATOM 815 N N . TYR A 1 99 ? 11.289 7.599 -31.779 1.00 92.56 99 TYR A N 1
ATOM 816 C CA . TYR A 1 99 ? 10.624 6.775 -30.776 1.00 92.56 99 TYR A CA 1
ATOM 817 C C . TYR A 1 99 ? 11.070 7.241 -29.406 1.00 92.56 99 TYR A C 1
ATOM 819 O O . TYR A 1 99 ? 12.271 7.378 -29.196 1.00 92.56 99 TYR A O 1
ATOM 827 N N . ASP A 1 100 ? 10.130 7.433 -28.493 1.00 92.81 100 ASP A N 1
ATOM 828 C CA . ASP A 1 100 ? 10.438 7.816 -27.122 1.00 92.81 100 ASP A CA 1
ATOM 829 C C . ASP A 1 100 ? 10.969 6.617 -26.323 1.00 92.81 100 ASP A C 1
ATOM 831 O O . ASP A 1 100 ? 10.725 5.450 -26.650 1.00 92.81 100 ASP A O 1
ATOM 835 N N . ALA A 1 101 ? 11.745 6.903 -25.280 1.00 93.81 101 ALA A N 1
ATOM 836 C CA . ALA A 1 101 ? 12.192 5.873 -24.354 1.00 93.81 101 ALA A CA 1
ATOM 837 C C . ALA A 1 101 ? 11.035 5.480 -23.428 1.00 93.81 101 ALA A C 1
ATOM 839 O O . ALA A 1 101 ? 10.386 6.346 -22.850 1.00 93.81 101 ALA A O 1
ATOM 840 N N . ILE A 1 102 ? 10.822 4.177 -23.240 1.00 95.56 102 ILE A N 1
ATOM 841 C CA . ILE A 1 102 ? 9.877 3.675 -22.240 1.00 95.56 102 ILE A CA 1
ATOM 842 C C . ILE A 1 102 ? 10.585 3.626 -20.886 1.00 95.56 102 ILE A C 1
ATOM 844 O O . ILE A 1 102 ? 11.670 3.046 -20.758 1.00 95.56 102 ILE A O 1
ATOM 848 N N . ALA A 1 103 ? 9.965 4.208 -19.862 1.00 95.88 103 ALA A N 1
ATOM 849 C CA . ALA A 1 103 ? 10.517 4.224 -18.517 1.00 95.88 103 ALA A CA 1
ATOM 850 C C . ALA A 1 103 ? 10.499 2.815 -17.888 1.00 95.88 103 ALA A C 1
ATOM 852 O O . ALA A 1 103 ? 9.524 2.067 -17.998 1.00 95.88 103 ALA A O 1
ATOM 853 N N . ARG A 1 104 ? 11.584 2.426 -17.209 1.00 94.44 104 ARG A N 1
ATOM 854 C CA . ARG A 1 104 ? 11.626 1.174 -16.422 1.00 94.44 104 ARG A CA 1
ATOM 855 C C . ARG A 1 104 ? 11.004 1.346 -15.036 1.00 94.44 104 ARG A C 1
ATOM 857 O O . ARG A 1 104 ?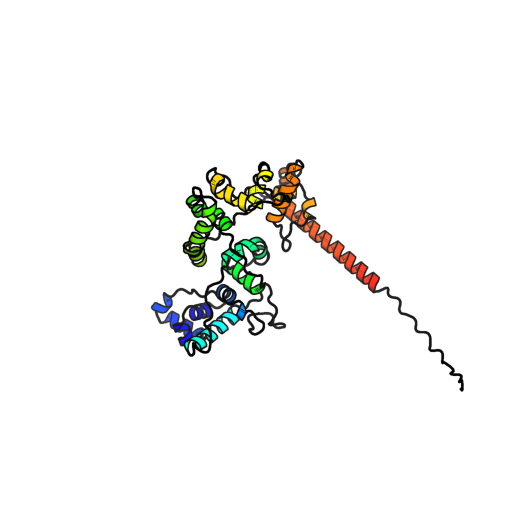 10.473 0.387 -14.488 1.00 94.44 104 ARG A O 1
ATOM 864 N N . THR A 1 105 ? 11.096 2.557 -14.500 1.00 92.88 105 THR A N 1
ATOM 865 C CA . THR A 1 105 ? 10.652 2.985 -13.171 1.00 92.88 105 THR A CA 1
ATOM 866 C C . THR A 1 105 ? 10.136 4.424 -13.267 1.00 92.88 105 THR A C 1
ATOM 868 O O . THR A 1 105 ? 10.399 5.100 -14.262 1.00 92.88 105 THR A O 1
ATOM 871 N N . GLY A 1 106 ? 9.419 4.898 -12.248 1.00 90.62 106 GLY A N 1
ATOM 872 C CA . GLY A 1 106 ? 8.866 6.258 -12.211 1.00 90.62 106 GLY A CA 1
ATOM 873 C C . GLY A 1 106 ? 7.492 6.336 -11.551 1.00 90.62 106 GLY A C 1
ATOM 874 O O . GLY A 1 106 ? 7.120 7.388 -11.048 1.00 90.62 106 GLY A O 1
ATOM 875 N N . PHE A 1 107 ? 6.765 5.220 -11.506 1.00 94.75 107 PHE A N 1
ATOM 876 C CA . PHE A 1 107 ? 5.576 5.076 -10.675 1.00 94.75 107 PHE A CA 1
ATOM 877 C C . PHE A 1 107 ? 5.959 4.905 -9.204 1.00 94.75 107 PHE A C 1
ATOM 879 O O . PHE A 1 107 ? 6.936 4.215 -8.903 1.00 94.75 107 PHE A O 1
ATOM 886 N N . ASP A 1 108 ? 5.164 5.497 -8.313 1.00 95.25 108 ASP A N 1
ATOM 887 C CA . ASP A 1 108 ? 5.272 5.326 -6.868 1.00 95.25 108 ASP A CA 1
ATOM 888 C C . ASP A 1 108 ? 4.263 4.267 -6.381 1.00 95.25 108 ASP A C 1
ATOM 890 O O . ASP A 1 108 ? 3.101 4.579 -6.095 1.00 95.25 108 ASP A O 1
ATOM 894 N N . PRO A 1 109 ? 4.673 2.987 -6.290 1.00 95.50 109 PRO A N 1
ATOM 895 C CA . PRO A 1 109 ? 3.789 1.936 -5.810 1.00 95.50 109 PRO A CA 1
ATOM 896 C C . PRO A 1 109 ? 3.487 2.051 -4.319 1.00 95.50 109 PRO A C 1
ATOM 898 O O . PRO A 1 109 ? 2.476 1.515 -3.878 1.00 95.50 109 PRO A O 1
ATOM 901 N N . TYR A 1 110 ? 4.339 2.712 -3.533 1.00 96.00 110 TYR A N 1
ATOM 902 C CA . TYR A 1 110 ? 4.152 2.798 -2.090 1.00 96.00 110 TYR A CA 1
ATOM 903 C C . TYR A 1 110 ? 3.052 3.801 -1.742 1.00 96.00 110 TYR A C 1
ATOM 905 O O . TYR A 1 110 ? 2.180 3.479 -0.938 1.00 96.00 110 TYR A O 1
ATOM 913 N N . GLY A 1 111 ? 3.037 4.968 -2.394 1.00 95.31 111 GLY A N 1
ATOM 914 C CA . GLY A 1 111 ? 1.934 5.926 -2.281 1.00 95.31 111 GLY A CA 1
ATOM 915 C C . GLY A 1 111 ? 0.592 5.314 -2.682 1.00 95.31 111 GLY A C 1
ATOM 916 O O . GLY A 1 111 ? -0.387 5.404 -1.945 1.00 95.31 111 GLY A O 1
ATOM 917 N N . HIS A 1 112 ? 0.560 4.592 -3.807 1.00 96.25 112 HIS A N 1
ATOM 918 C CA . HIS A 1 112 ? -0.655 3.903 -4.256 1.00 96.25 112 HIS A CA 1
ATOM 919 C C . HIS A 1 112 ? -1.107 2.809 -3.284 1.00 96.25 112 HIS A C 1
ATOM 921 O O . HIS A 1 112 ? -2.300 2.655 -3.023 1.00 96.25 112 HIS A O 1
ATOM 927 N N . LEU A 1 113 ? -0.157 2.055 -2.726 1.00 96.38 113 LEU A N 1
ATOM 928 C CA . LEU A 1 113 ? -0.440 1.045 -1.713 1.00 96.38 113 LEU A CA 1
ATOM 929 C C . LEU A 1 113 ? -1.023 1.666 -0.439 1.00 96.38 113 LEU A C 1
ATOM 931 O O . LEU A 1 113 ? -1.942 1.097 0.134 1.00 96.38 113 LEU A O 1
ATOM 935 N N . MET A 1 114 ? -0.513 2.822 -0.014 1.00 94.94 114 MET A N 1
ATOM 936 C CA . MET A 1 114 ? -0.929 3.505 1.214 1.00 94.94 114 MET A CA 1
ATOM 937 C C . MET A 1 114 ? -2.411 3.903 1.216 1.00 94.94 114 MET A C 1
ATOM 939 O O . MET A 1 114 ? -3.041 3.907 2.279 1.00 94.94 114 MET A O 1
ATOM 943 N N . GLU A 1 115 ? -2.957 4.244 0.050 1.00 93.69 115 GLU A N 1
ATOM 944 C CA . GLU A 1 115 ? -4.366 4.611 -0.117 1.00 93.69 115 GLU A CA 1
ATOM 945 C C . GLU A 1 115 ? -5.257 3.382 -0.333 1.00 93.69 115 GLU A C 1
ATOM 947 O O . GLU A 1 115 ? -6.321 3.255 0.269 1.00 93.69 115 GLU A O 1
ATOM 952 N N . PHE A 1 116 ? -4.815 2.442 -1.175 1.00 94.25 116 PHE A N 1
ATOM 953 C CA . PHE A 1 116 ? -5.644 1.322 -1.629 1.00 94.25 116 PHE A CA 1
ATOM 954 C C . PHE A 1 116 ? -5.317 -0.016 -0.949 1.00 94.25 116 PHE A C 1
ATOM 956 O O . PHE A 1 116 ? -5.672 -1.065 -1.484 1.00 94.25 116 PHE A O 1
ATOM 963 N N . GLU A 1 117 ? -4.662 -0.017 0.216 1.00 93.25 117 GLU A N 1
ATOM 964 C CA . GLU A 1 117 ? -4.189 -1.237 0.893 1.00 93.25 117 GLU A CA 1
ATOM 965 C C . GLU A 1 117 ? -5.299 -2.285 1.091 1.00 93.25 117 GLU A C 1
ATOM 967 O O . GLU A 1 117 ? -5.133 -3.436 0.688 1.00 93.25 117 GLU A O 1
ATOM 972 N N . GLU A 1 118 ? -6.440 -1.903 1.681 1.00 91.44 118 GLU A N 1
ATOM 973 C CA . GLU A 1 118 ? -7.544 -2.840 1.957 1.00 91.44 118 GLU A CA 1
ATOM 974 C C . GLU A 1 118 ? -8.120 -3.436 0.658 1.00 91.44 118 GLU A C 1
ATOM 976 O O . GLU A 1 118 ? -8.441 -4.623 0.592 1.00 91.44 118 GLU A O 1
ATOM 981 N N . GLU A 1 119 ? -8.206 -2.636 -0.407 1.00 91.44 119 GLU A N 1
ATOM 982 C CA . GLU A 1 119 ? -8.703 -3.081 -1.710 1.00 91.44 119 GLU A CA 1
ATOM 983 C C . GLU A 1 119 ? -7.714 -4.020 -2.413 1.00 91.44 119 GLU A C 1
ATOM 985 O O . GLU A 1 119 ? -8.120 -5.061 -2.933 1.00 91.44 119 GLU A O 1
ATOM 990 N N . ILE A 1 120 ? -6.422 -3.678 -2.392 1.00 93.81 120 ILE A N 1
ATOM 991 C CA . ILE A 1 120 ? -5.338 -4.493 -2.950 1.00 93.81 120 ILE A CA 1
ATOM 992 C C . ILE A 1 120 ? -5.290 -5.845 -2.234 1.00 93.81 120 ILE A C 1
ATOM 994 O O . ILE A 1 120 ? -5.303 -6.888 -2.888 1.00 93.81 120 ILE A O 1
ATOM 998 N N . ASN A 1 121 ? -5.296 -5.845 -0.901 1.00 91.44 121 ASN A N 1
ATOM 999 C CA . ASN A 1 121 ? -5.267 -7.078 -0.119 1.00 91.44 121 ASN A CA 1
ATOM 1000 C C . ASN A 1 121 ? -6.489 -7.959 -0.412 1.00 91.44 121 ASN A C 1
ATOM 1002 O O . ASN A 1 121 ? -6.337 -9.166 -0.577 1.00 91.44 121 ASN A O 1
ATOM 1006 N N . SER A 1 122 ? -7.675 -7.364 -0.571 1.00 89.44 122 SER A N 1
ATOM 1007 C CA . SER A 1 122 ? -8.887 -8.118 -0.899 1.00 89.44 122 SER A CA 1
ATOM 1008 C C . SER A 1 122 ? -8.838 -8.735 -2.306 1.00 89.44 122 SER A C 1
ATOM 1010 O O . SER A 1 122 ? -9.170 -9.911 -2.490 1.00 89.44 122 SER A O 1
ATOM 1012 N N . PHE A 1 123 ? -8.392 -7.981 -3.317 1.00 88.94 123 PHE A N 1
ATOM 1013 C CA . PHE A 1 123 ? -8.345 -8.476 -4.696 1.00 88.94 123 PHE A CA 1
ATOM 1014 C C . PHE A 1 123 ? -7.240 -9.499 -4.954 1.00 88.94 123 PHE A C 1
ATOM 1016 O O . PHE A 1 123 ? -7.425 -10.380 -5.796 1.00 88.94 123 PHE A O 1
ATOM 1023 N N . TYR A 1 124 ? -6.115 -9.397 -4.247 1.00 90.44 124 TYR A N 1
ATOM 1024 C CA . TYR A 1 124 ? -4.913 -10.183 -4.521 1.00 90.44 124 TYR A CA 1
ATOM 1025 C C . TYR A 1 124 ? -4.465 -11.053 -3.335 1.00 90.44 124 TYR A C 1
ATOM 1027 O O . TYR A 1 124 ? -3.284 -11.377 -3.242 1.00 90.44 124 TYR A O 1
ATOM 1035 N N . HIS A 1 125 ? -5.385 -11.460 -2.454 1.00 84.00 125 HIS A N 1
ATOM 1036 C CA . HIS A 1 125 ? -5.083 -12.246 -1.245 1.00 84.00 125 HIS A CA 1
ATOM 1037 C C . HIS A 1 125 ? -4.284 -13.541 -1.502 1.00 84.00 125 HIS A C 1
ATOM 1039 O O . HIS A 1 125 ? -3.467 -13.921 -0.670 1.00 84.00 125 HIS A O 1
ATOM 1045 N N . ASP A 1 126 ? -4.467 -14.184 -2.661 1.00 86.00 126 ASP A N 1
ATOM 1046 C CA . ASP A 1 126 ? -3.771 -15.427 -3.049 1.00 86.00 126 ASP A CA 1
ATOM 1047 C C . ASP A 1 126 ? -2.495 -15.197 -3.887 1.00 86.00 126 ASP A C 1
ATOM 1049 O O . ASP A 1 126 ? -1.906 -16.130 -4.440 1.00 86.00 126 ASP A O 1
ATOM 1053 N N . SER A 1 127 ? -2.077 -13.945 -4.053 1.00 88.12 127 SER A N 1
ATOM 1054 C CA . SER A 1 127 ? -0.980 -13.583 -4.944 1.00 88.12 127 SER A CA 1
ATOM 1055 C C . SER A 1 127 ? 0.396 -13.792 -4.310 1.00 88.12 127 SER A C 1
ATOM 1057 O O . SER A 1 127 ? 0.610 -13.522 -3.133 1.00 88.12 127 SER A O 1
ATOM 1059 N N . THR A 1 128 ? 1.374 -14.212 -5.115 1.00 87.56 128 THR A N 1
ATOM 1060 C CA . THR A 1 128 ? 2.780 -14.367 -4.692 1.00 87.56 128 THR A CA 1
ATOM 1061 C C . THR A 1 128 ? 3.629 -13.116 -4.930 1.00 87.56 128 THR A C 1
ATOM 1063 O O . THR A 1 128 ? 4.841 -13.146 -4.724 1.00 87.56 128 THR A O 1
ATOM 1066 N N . TYR A 1 129 ? 3.033 -12.046 -5.456 1.00 89.69 129 TYR A N 1
ATOM 1067 C CA . TYR A 1 129 ? 3.726 -10.791 -5.739 1.00 89.69 129 TYR A CA 1
ATOM 1068 C C . TYR A 1 129 ? 4.055 -10.034 -4.450 1.00 89.69 129 TYR A C 1
ATOM 1070 O O . TYR A 1 129 ? 3.365 -10.168 -3.439 1.00 89.69 129 TYR A O 1
ATOM 1078 N N . SER A 1 130 ? 5.098 -9.201 -4.490 1.00 92.81 130 SER A N 1
ATOM 1079 C CA . SER A 1 130 ? 5.369 -8.282 -3.383 1.00 92.81 130 SER A CA 1
ATOM 1080 C C . SER A 1 130 ? 4.242 -7.247 -3.253 1.00 92.81 130 SER A C 1
ATOM 1082 O O . SER A 1 130 ? 3.560 -6.938 -4.232 1.00 92.81 130 SER A O 1
ATOM 1084 N N . LYS A 1 131 ? 4.059 -6.654 -2.064 1.00 94.12 131 LYS A N 1
ATOM 1085 C CA . LYS A 1 131 ? 3.025 -5.622 -1.847 1.00 94.12 131 LYS A CA 1
ATOM 1086 C C . LYS A 1 131 ? 3.153 -4.437 -2.819 1.00 94.12 131 LYS A C 1
ATOM 1088 O O . LYS A 1 131 ? 2.147 -3.918 -3.293 1.00 94.12 131 LYS A O 1
ATOM 1093 N N . LEU A 1 132 ? 4.382 -4.026 -3.144 1.00 95.25 132 LEU A N 1
ATOM 1094 C CA . LEU A 1 132 ? 4.634 -2.930 -4.088 1.00 95.25 132 LEU A CA 1
ATOM 1095 C C . LEU A 1 132 ? 4.286 -3.329 -5.528 1.00 95.25 132 LEU A C 1
ATOM 1097 O O . LEU A 1 132 ? 3.701 -2.535 -6.264 1.00 95.25 132 LEU A O 1
ATOM 1101 N N . ASP A 1 133 ? 4.578 -4.571 -5.917 1.00 94.44 133 ASP A N 1
ATOM 1102 C CA . ASP A 1 133 ? 4.181 -5.086 -7.230 1.00 94.44 133 ASP A CA 1
ATOM 1103 C C . ASP A 1 133 ? 2.664 -5.198 -7.349 1.00 94.44 133 ASP A C 1
ATOM 1105 O O . ASP A 1 133 ? 2.106 -4.858 -8.388 1.00 94.44 133 ASP A O 1
ATOM 1109 N N . LEU A 1 134 ? 1.987 -5.622 -6.278 1.00 95.38 134 LEU A N 1
ATOM 1110 C CA . LEU A 1 134 ? 0.529 -5.656 -6.210 1.00 95.38 134 LEU A CA 1
ATOM 1111 C C . LEU A 1 134 ? -0.085 -4.266 -6.350 1.00 95.38 134 LEU A C 1
ATOM 1113 O O . LEU A 1 134 ? -1.085 -4.114 -7.047 1.00 95.38 134 LEU A O 1
ATOM 1117 N N . ALA A 1 135 ? 0.518 -3.242 -5.749 1.00 96.38 135 ALA A N 1
ATOM 1118 C CA . ALA A 1 135 ? 0.059 -1.867 -5.903 1.00 96.38 135 ALA A CA 1
ATOM 1119 C C . ALA A 1 135 ? 0.247 -1.350 -7.336 1.00 96.38 135 ALA A C 1
ATOM 1121 O O . ALA A 1 135 ? -0.680 -0.776 -7.912 1.00 96.38 135 ALA A O 1
ATOM 1122 N N . ALA A 1 136 ? 1.403 -1.616 -7.951 1.00 96.25 136 ALA A N 1
ATOM 1123 C CA . ALA A 1 136 ? 1.625 -1.304 -9.360 1.00 96.25 136 ALA A CA 1
ATOM 1124 C C . ALA A 1 136 ? 0.646 -2.066 -10.272 1.00 96.25 136 ALA A C 1
ATOM 1126 O O . ALA A 1 136 ? 0.090 -1.484 -11.203 1.00 96.25 136 ALA A O 1
ATOM 1127 N N . LEU A 1 137 ? 0.372 -3.341 -9.979 1.00 95.44 137 LEU A N 1
ATOM 1128 C CA . LEU A 1 137 ? -0.575 -4.161 -10.735 1.00 95.44 137 LEU A CA 1
ATOM 1129 C C . LEU A 1 137 ? -1.992 -3.616 -10.594 1.00 95.44 137 LEU A C 1
ATOM 1131 O O . LEU A 1 137 ? -2.690 -3.437 -11.588 1.00 95.44 137 LEU A O 1
ATOM 1135 N N . HIS A 1 138 ? -2.388 -3.269 -9.372 1.00 95.19 138 HIS A N 1
ATOM 1136 C CA . HIS A 1 138 ? -3.671 -2.652 -9.084 1.00 95.19 138 HIS A CA 1
ATOM 1137 C C . HIS A 1 138 ? -3.863 -1.358 -9.875 1.00 95.19 138 HIS A C 1
ATOM 1139 O O . HIS A 1 138 ? -4.913 -1.173 -10.490 1.00 95.19 138 HIS A O 1
ATOM 1145 N N . PHE A 1 139 ? -2.853 -0.488 -9.927 1.00 95.25 139 PHE A N 1
ATOM 1146 C CA . PHE A 1 139 ? -2.886 0.716 -10.756 1.00 95.25 139 PHE A CA 1
ATOM 1147 C C . PHE A 1 139 ? -3.055 0.388 -12.249 1.00 95.25 139 PHE A C 1
ATOM 1149 O O . PHE A 1 139 ? -3.940 0.935 -12.915 1.00 95.25 139 PHE A O 1
ATOM 1156 N N . VAL A 1 140 ? -2.263 -0.554 -12.770 1.00 94.06 140 VAL A N 1
ATOM 1157 C CA . VAL A 1 140 ? -2.316 -0.988 -14.176 1.00 94.06 140 VAL A CA 1
ATOM 1158 C C . VAL A 1 140 ? -3.699 -1.544 -14.541 1.00 94.06 140 VAL A C 1
ATOM 1160 O O . VAL A 1 140 ? -4.255 -1.185 -15.582 1.00 94.06 140 VAL A O 1
ATOM 1163 N N . GLU A 1 141 ? -4.278 -2.386 -13.687 1.00 92.00 141 GLU A N 1
ATOM 1164 C CA . GLU A 1 141 ? -5.510 -3.133 -13.962 1.00 92.00 141 GLU A CA 1
ATOM 1165 C C . GLU A 1 141 ? -6.797 -2.360 -13.665 1.00 92.00 141 GLU A C 1
ATOM 1167 O O . GLU A 1 141 ? -7.815 -2.598 -14.317 1.00 92.00 141 GLU A O 1
ATOM 1172 N N . THR A 1 142 ? -6.780 -1.424 -12.717 1.00 90.56 142 THR A N 1
ATOM 1173 C CA . THR A 1 142 ? -7.967 -0.616 -12.387 1.00 90.56 142 THR A CA 1
ATOM 1174 C C . THR A 1 142 ? -7.965 0.735 -13.084 1.00 90.56 142 THR A C 1
ATOM 1176 O O . THR A 1 142 ? -9.028 1.257 -13.416 1.00 90.56 142 THR A O 1
ATOM 1179 N N . GLY A 1 143 ? -6.782 1.296 -13.353 1.00 88.19 143 GLY A N 1
ATOM 1180 C CA . GLY A 1 143 ? -6.640 2.644 -13.891 1.00 88.19 143 GLY A CA 1
ATOM 1181 C C . GLY A 1 143 ? -7.106 3.749 -12.956 1.00 88.19 143 GLY A C 1
ATOM 1182 O O . GLY A 1 143 ? -7.423 4.833 -13.442 1.00 88.19 143 GLY A O 1
ATOM 1183 N N . LYS A 1 144 ? -7.173 3.478 -11.647 1.00 89.69 144 LYS A N 1
ATOM 1184 C CA . LYS A 1 144 ? -7.374 4.527 -10.649 1.00 89.69 144 LYS A CA 1
ATOM 1185 C C . LYS A 1 144 ? -6.226 5.526 -10.709 1.00 89.69 144 LYS A C 1
ATOM 1187 O O . LYS A 1 144 ? -5.093 5.156 -11.006 1.00 89.69 144 LYS A O 1
ATOM 1192 N N . GLU A 1 145 ? -6.546 6.785 -10.451 1.00 89.31 145 GLU A N 1
ATOM 1193 C CA . GLU A 1 145 ? -5.548 7.843 -10.377 1.00 89.31 145 GLU A CA 1
ATOM 1194 C C . GLU A 1 145 ? -4.558 7.554 -9.245 1.00 89.31 145 GLU A C 1
ATOM 1196 O O . GLU A 1 145 ? -4.943 7.030 -8.198 1.00 89.31 145 GLU A O 1
ATOM 1201 N N . ALA A 1 146 ? -3.281 7.848 -9.492 1.00 87.38 146 ALA A N 1
ATOM 1202 C CA . ALA A 1 146 ? -2.247 7.703 -8.481 1.00 87.38 146 ALA A CA 1
ATOM 1203 C C . ALA A 1 146 ? -2.451 8.806 -7.427 1.00 87.38 146 ALA A C 1
ATOM 1205 O O . ALA A 1 146 ? -2.431 9.983 -7.795 1.00 87.38 146 ALA A O 1
ATOM 1206 N N . PRO A 1 147 ? -2.679 8.454 -6.153 1.00 90.88 147 PRO A N 1
ATOM 1207 C CA . PRO A 1 147 ? -2.897 9.435 -5.102 1.00 90.88 147 PRO A CA 1
ATOM 1208 C C . PRO A 1 147 ? -1.592 10.168 -4.774 1.00 90.88 147 PRO A C 1
ATOM 1210 O O . PRO A 1 147 ? -0.495 9.656 -5.014 1.00 90.88 147 PRO A O 1
ATOM 1213 N N . GLU A 1 148 ? -1.710 11.364 -4.197 1.00 91.19 148 GLU A N 1
ATOM 1214 C CA . GLU A 1 148 ? -0.561 12.023 -3.577 1.00 91.19 148 GLU A CA 1
ATOM 1215 C C . GLU A 1 148 ? -0.119 11.231 -2.338 1.00 91.19 148 GLU A C 1
ATOM 1217 O O . GLU A 1 148 ? -0.943 10.706 -1.589 1.00 91.19 148 GLU A O 1
ATOM 1222 N N . VAL A 1 149 ? 1.194 11.123 -2.135 1.00 93.81 149 VAL A N 1
ATOM 1223 C CA . VAL A 1 149 ? 1.760 10.414 -0.985 1.00 93.81 149 VAL A CA 1
ATOM 1224 C C . VAL A 1 149 ? 1.490 11.208 0.288 1.00 93.81 149 VAL A C 1
ATOM 1226 O O . VAL A 1 149 ? 1.909 12.359 0.403 1.00 93.81 149 VAL A O 1
ATOM 1229 N N . ASP A 1 150 ? 0.879 10.570 1.284 1.00 95.31 150 ASP A N 1
ATOM 1230 C CA . ASP A 1 150 ? 0.799 11.138 2.626 1.00 95.31 150 ASP A CA 1
ATOM 1231 C C . ASP A 1 150 ? 2.126 10.914 3.372 1.00 95.31 150 ASP A C 1
ATOM 1233 O O . ASP A 1 150 ? 2.419 9.844 3.921 1.00 95.31 150 ASP A O 1
ATOM 1237 N N . TYR A 1 151 ? 2.964 11.952 3.371 1.00 96.81 151 TYR A N 1
ATOM 1238 C CA . TYR A 1 151 ? 4.277 11.910 4.007 1.00 96.81 151 TYR A CA 1
ATOM 1239 C C . TYR A 1 151 ? 4.206 11.840 5.535 1.00 96.81 151 TYR A C 1
ATOM 1241 O O . TYR A 1 151 ? 5.116 11.279 6.142 1.00 96.81 151 TYR A O 1
ATOM 1249 N N . LEU A 1 152 ? 3.149 12.354 6.172 1.00 96.88 152 LEU A N 1
ATOM 1250 C CA . LEU A 1 152 ? 2.998 12.250 7.626 1.00 96.88 152 LEU A CA 1
ATOM 1251 C C . LEU A 1 152 ? 2.617 10.832 8.019 1.00 96.88 152 LEU A C 1
ATOM 1253 O O . LEU A 1 152 ? 3.211 10.273 8.939 1.00 96.88 152 LEU A O 1
ATOM 1257 N N . LYS A 1 153 ? 1.700 10.216 7.268 1.00 96.56 153 LYS A N 1
ATOM 1258 C CA . LYS A 1 153 ? 1.385 8.796 7.412 1.00 96.56 153 LYS A CA 1
ATOM 1259 C C . LYS A 1 153 ? 2.624 7.937 7.187 1.00 96.56 153 LYS A C 1
ATOM 1261 O O . LYS A 1 153 ? 2.859 7.014 7.963 1.00 96.56 153 LYS A O 1
ATOM 1266 N N . TYR A 1 154 ? 3.461 8.251 6.193 1.00 97.25 154 TYR A N 1
ATOM 1267 C CA . TYR A 1 154 ? 4.764 7.598 6.019 1.00 97.25 154 TYR A CA 1
ATOM 1268 C C . TYR A 1 154 ? 5.649 7.734 7.266 1.00 97.25 154 TYR A C 1
ATOM 1270 O O . TYR A 1 154 ? 6.082 6.709 7.790 1.00 97.25 154 TYR A O 1
ATOM 1278 N N . VAL A 1 155 ? 5.879 8.954 7.767 1.00 97.69 155 VAL A N 1
ATOM 1279 C CA . VAL A 1 155 ? 6.704 9.193 8.966 1.00 97.69 155 VAL A CA 1
ATOM 1280 C C . VAL A 1 155 ? 6.174 8.379 10.142 1.00 97.69 155 VAL A C 1
ATOM 1282 O O . VAL A 1 155 ? 6.926 7.603 10.723 1.00 97.69 155 VAL A O 1
ATOM 1285 N N . ALA A 1 156 ? 4.873 8.474 10.419 1.00 97.50 156 ALA A N 1
ATOM 1286 C CA . ALA A 1 156 ? 4.210 7.764 11.508 1.00 97.50 156 ALA A CA 1
ATOM 1287 C C . ALA A 1 156 ? 4.206 6.235 11.343 1.00 97.50 156 ALA A C 1
ATOM 1289 O O . ALA A 1 156 ? 4.013 5.522 12.319 1.00 97.50 156 ALA A O 1
ATOM 1290 N N . SER A 1 157 ? 4.393 5.704 10.132 1.00 97.12 157 SER A N 1
ATOM 1291 C CA . SER A 1 157 ? 4.421 4.253 9.892 1.00 97.12 157 SER A CA 1
ATOM 1292 C C . SER A 1 157 ? 5.771 3.621 10.238 1.00 97.12 157 SER A C 1
ATOM 1294 O O . SER A 1 157 ? 5.832 2.416 10.489 1.00 97.12 157 SER A O 1
ATOM 1296 N N . TYR A 1 158 ? 6.846 4.413 10.238 1.00 97.00 158 TYR A N 1
ATOM 1297 C CA . TYR A 1 158 ? 8.210 3.941 10.450 1.00 97.00 158 TYR A CA 1
ATOM 1298 C C . TYR A 1 158 ? 8.796 4.508 11.737 1.00 97.00 158 TYR A C 1
ATOM 1300 O O . TYR A 1 158 ? 9.022 5.712 11.857 1.00 97.00 158 TYR A O 1
ATOM 1308 N N . ASP A 1 159 ? 9.088 3.614 12.678 1.00 95.62 159 ASP A N 1
ATOM 1309 C CA . ASP A 1 159 ? 9.554 3.988 14.012 1.00 95.62 159 ASP A CA 1
ATOM 1310 C C . ASP A 1 159 ? 10.893 4.752 13.960 1.00 95.62 159 ASP A C 1
ATOM 1312 O O . ASP A 1 159 ? 11.079 5.701 14.713 1.00 95.62 159 ASP A O 1
ATOM 1316 N N . ASP A 1 160 ? 11.802 4.406 13.035 1.00 95.88 160 ASP A N 1
ATOM 1317 C CA . ASP A 1 160 ? 13.085 5.101 12.845 1.00 95.88 160 ASP A CA 1
ATOM 1318 C C . ASP A 1 160 ? 12.907 6.546 12.359 1.00 95.88 160 ASP A C 1
ATOM 1320 O O . ASP A 1 160 ? 13.596 7.453 12.824 1.00 95.88 160 ASP A O 1
ATOM 1324 N N . VAL A 1 161 ? 11.954 6.769 11.451 1.00 96.81 161 VAL A N 1
ATOM 1325 C CA . VAL A 1 161 ? 11.658 8.100 10.906 1.00 96.81 161 VAL A CA 1
ATOM 1326 C C . VAL A 1 161 ? 10.882 8.936 11.922 1.00 96.81 161 VAL A C 1
ATOM 1328 O O . VAL A 1 161 ? 11.174 10.117 12.096 1.00 96.81 161 VAL A O 1
ATOM 1331 N N . THR A 1 162 ? 9.930 8.323 12.630 1.00 97.19 162 THR A N 1
ATOM 1332 C CA . THR A 1 162 ? 9.210 8.965 13.737 1.00 97.19 162 THR A CA 1
ATOM 1333 C C . THR A 1 162 ? 10.183 9.415 14.825 1.00 97.19 162 THR A C 1
ATOM 1335 O O . THR A 1 162 ? 10.162 10.576 15.226 1.00 97.19 162 THR A O 1
ATOM 1338 N N . GLU A 1 163 ? 11.085 8.532 15.257 1.00 95.69 163 GLU A N 1
ATOM 1339 C CA . GLU A 1 163 ? 12.086 8.836 16.282 1.00 95.69 163 GLU A CA 1
ATOM 1340 C C . GLU A 1 163 ? 13.045 9.952 15.844 1.00 95.69 163 GLU A C 1
ATOM 1342 O O . GLU A 1 163 ? 13.449 10.768 16.670 1.00 95.69 163 GLU A O 1
ATOM 1347 N N . ALA A 1 164 ? 13.382 10.030 14.553 1.00 96.00 164 ALA A N 1
ATOM 1348 C CA . ALA A 1 164 ? 14.243 11.081 14.017 1.00 96.00 164 ALA A CA 1
ATOM 1349 C C . ALA A 1 164 ? 13.569 12.464 13.953 1.00 96.00 164 ALA A C 1
ATOM 1351 O O . ALA A 1 164 ? 14.273 13.471 13.983 1.00 96.00 164 ALA A O 1
ATOM 1352 N N . LEU A 1 165 ? 12.237 12.524 13.841 1.00 95.81 165 LEU A N 1
ATOM 1353 C CA . LEU A 1 165 ? 11.489 13.768 13.600 1.00 95.81 165 LEU A CA 1
ATOM 1354 C C . LEU A 1 165 ? 10.615 14.224 14.780 1.00 95.81 165 LEU A C 1
ATOM 1356 O O . LEU A 1 165 ? 9.987 15.275 14.693 1.00 95.81 165 LEU A O 1
ATOM 1360 N N . LYS A 1 166 ? 10.558 13.472 15.883 1.00 92.69 166 LYS A N 1
ATOM 1361 C CA . LYS A 1 166 ? 9.657 13.756 17.019 1.00 92.69 166 LYS A CA 1
ATOM 1362 C C . LYS A 1 166 ? 9.862 15.117 17.697 1.00 92.69 166 LYS A C 1
ATOM 1364 O O . LYS A 1 166 ? 8.897 15.681 18.204 1.00 92.69 166 LYS A O 1
ATOM 1369 N N . ASP A 1 167 ? 11.098 15.621 17.716 1.00 93.06 167 ASP A N 1
ATOM 1370 C CA . ASP A 1 167 ? 11.485 16.872 18.388 1.00 93.06 167 ASP A CA 1
ATOM 1371 C C . ASP A 1 167 ? 11.517 18.068 17.415 1.00 93.06 167 ASP A C 1
ATOM 1373 O O . ASP A 1 167 ? 11.838 19.194 17.806 1.00 93.06 167 ASP A O 1
ATOM 1377 N N . GLU A 1 168 ? 11.193 17.834 16.140 1.00 94.50 168 GLU A N 1
ATOM 1378 C CA . GLU A 1 168 ? 11.140 18.873 15.118 1.00 94.50 168 GLU A CA 1
ATOM 1379 C C . GLU A 1 168 ? 9.880 19.735 15.257 1.00 94.50 168 GLU A C 1
ATOM 1381 O O . GLU A 1 168 ? 8.848 19.327 15.795 1.00 94.50 168 GLU A O 1
ATOM 1386 N N . ALA A 1 169 ? 9.948 20.962 14.736 1.00 93.19 169 ALA A N 1
ATOM 1387 C CA . ALA A 1 169 ? 8.777 21.828 14.681 1.00 93.19 169 ALA A CA 1
ATOM 1388 C C . ALA A 1 169 ? 7.682 21.190 13.810 1.00 93.19 169 ALA A C 1
ATOM 1390 O O . ALA A 1 169 ? 7.970 20.740 12.702 1.00 93.19 169 ALA A O 1
ATOM 1391 N N . VAL A 1 170 ? 6.429 21.211 14.280 1.00 90.50 170 VAL A N 1
ATOM 1392 C CA . VAL A 1 170 ? 5.270 20.583 13.609 1.00 90.50 170 VAL A CA 1
ATOM 1393 C C . VAL A 1 170 ? 5.185 20.951 12.125 1.00 90.50 170 VAL A C 1
ATOM 1395 O O . VAL A 1 170 ? 5.067 20.065 11.280 1.00 90.50 170 VAL A O 1
ATOM 1398 N N . ASP A 1 171 ? 5.343 22.236 11.802 1.00 89.75 171 ASP A N 1
ATOM 1399 C CA . ASP A 1 171 ? 5.274 22.747 10.427 1.00 89.75 171 ASP A CA 1
ATOM 1400 C C . ASP A 1 171 ? 6.403 22.211 9.520 1.00 89.75 171 ASP A C 1
ATOM 1402 O O . ASP A 1 171 ? 6.270 22.195 8.297 1.00 89.75 171 ASP A O 1
ATOM 1406 N N . SER A 1 172 ? 7.514 21.750 10.104 1.00 94.62 172 SER A N 1
ATOM 1407 C CA . SER A 1 172 ? 8.674 21.211 9.385 1.00 94.62 172 SER A CA 1
ATOM 1408 C C . SER A 1 172 ? 8.594 19.701 9.152 1.00 94.62 172 SER A C 1
ATOM 1410 O O . SER A 1 172 ? 9.224 19.205 8.216 1.00 94.62 172 SER A O 1
ATOM 1412 N N . ILE A 1 173 ? 7.837 18.957 9.972 1.00 96.38 173 ILE A N 1
ATOM 1413 C CA . ILE A 1 173 ? 7.788 17.482 9.925 1.00 96.38 173 ILE A CA 1
ATOM 1414 C C . ILE A 1 173 ? 7.365 16.993 8.538 1.00 96.38 173 ILE A C 1
ATOM 1416 O O . ILE A 1 173 ? 7.948 16.042 8.018 1.00 96.38 173 ILE A O 1
ATOM 1420 N N . TYR A 1 174 ? 6.399 17.666 7.909 1.00 95.69 174 TYR A N 1
ATOM 1421 C CA . TYR A 1 174 ? 5.928 17.313 6.570 1.00 95.69 174 TYR A CA 1
ATOM 1422 C C . TYR A 1 174 ? 7.051 17.376 5.521 1.00 95.69 174 TYR A C 1
ATOM 1424 O O . TYR A 1 174 ? 7.313 16.393 4.827 1.00 95.69 174 TYR A O 1
ATOM 1432 N N . GLU A 1 175 ? 7.756 18.507 5.423 1.00 96.56 175 GLU A N 1
ATOM 1433 C CA . GLU A 1 175 ? 8.811 18.701 4.418 1.00 96.56 175 GLU A CA 1
ATOM 1434 C C . GLU A 1 175 ? 10.052 17.840 4.700 1.00 96.56 175 GLU A C 1
ATOM 1436 O O . GLU A 1 175 ? 10.682 17.326 3.768 1.00 96.56 175 GLU A O 1
ATOM 1441 N N . LEU A 1 176 ? 10.386 17.616 5.976 1.00 97.38 176 LEU A N 1
ATOM 1442 C CA . LEU A 1 176 ? 11.455 16.695 6.370 1.00 97.38 176 LEU A CA 1
ATOM 1443 C C . LEU A 1 176 ? 11.094 15.244 6.030 1.00 97.38 176 LEU A C 1
ATOM 1445 O O . LEU A 1 176 ? 11.905 14.540 5.426 1.00 97.38 176 LEU A O 1
ATOM 1449 N N . GLY A 1 177 ? 9.863 14.821 6.327 1.00 97.38 177 GLY A N 1
ATOM 1450 C CA . GLY A 1 177 ? 9.336 13.504 5.972 1.00 97.38 177 GLY A CA 1
ATOM 1451 C C . GLY A 1 177 ? 9.321 13.275 4.462 1.00 97.38 177 GLY A C 1
ATOM 1452 O O . GLY A 1 177 ? 9.797 12.245 3.985 1.00 97.38 177 GLY A O 1
ATOM 1453 N N . LYS A 1 178 ? 8.875 14.271 3.690 1.00 97.44 178 LYS A N 1
ATOM 1454 C CA . LYS A 1 178 ? 8.917 14.266 2.222 1.00 97.44 178 LYS A CA 1
ATOM 1455 C C . LYS A 1 178 ? 10.336 14.169 1.672 1.00 97.44 178 LYS A C 1
ATOM 1457 O O . LYS A 1 178 ? 10.588 13.410 0.733 1.00 97.44 178 LYS A O 1
ATOM 1462 N N . THR A 1 179 ? 11.273 14.921 2.241 1.00 97.88 179 THR A N 1
ATOM 1463 C CA . THR A 1 179 ? 12.684 14.869 1.838 1.00 97.88 179 THR A CA 1
ATOM 1464 C C . THR A 1 179 ? 13.270 13.491 2.127 1.00 97.88 179 THR A C 1
ATOM 1466 O O . THR A 1 179 ? 13.866 12.882 1.235 1.00 97.88 179 THR A O 1
ATOM 1469 N N . HIS A 1 180 ? 13.052 12.962 3.333 1.00 97.81 180 HIS A N 1
ATOM 1470 C CA . HIS A 1 180 ? 13.507 11.629 3.723 1.00 97.81 180 HIS A CA 1
ATOM 1471 C C . HIS A 1 180 ? 12.917 10.544 2.816 1.00 97.81 180 HIS A C 1
ATOM 1473 O O . HIS A 1 180 ? 13.644 9.694 2.303 1.00 97.81 180 HIS A O 1
ATOM 1479 N N . TYR A 1 181 ? 11.611 10.602 2.554 1.00 97.69 181 TYR A N 1
ATOM 1480 C CA . TYR A 1 181 ? 10.921 9.661 1.681 1.00 97.69 181 TYR A CA 1
ATOM 1481 C C . TYR A 1 181 ? 11.543 9.607 0.281 1.00 97.69 181 TYR A C 1
ATOM 1483 O O . TYR A 1 181 ? 11.923 8.536 -0.185 1.00 97.69 181 TYR A O 1
ATOM 1491 N N . ASN A 1 182 ? 11.714 10.757 -0.373 1.00 96.25 182 ASN A N 1
ATOM 1492 C CA . ASN A 1 182 ? 12.198 10.808 -1.754 1.00 96.25 182 ASN A CA 1
ATOM 1493 C C . ASN A 1 182 ? 13.688 10.459 -1.894 1.00 96.25 182 ASN A C 1
ATOM 1495 O O . ASN A 1 182 ? 14.112 9.967 -2.940 1.00 96.25 182 ASN A O 1
ATOM 1499 N N . THR A 1 183 ? 14.495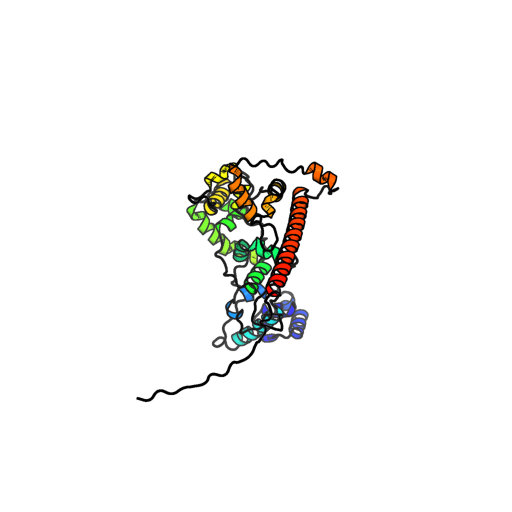 10.726 -0.865 1.00 96.44 183 THR A N 1
ATOM 1500 C CA . THR A 1 183 ? 15.956 10.544 -0.928 1.00 96.44 183 THR A CA 1
ATOM 1501 C C . THR A 1 183 ? 16.433 9.208 -0.364 1.00 96.44 183 THR A C 1
ATOM 1503 O O . THR A 1 183 ? 17.441 8.686 -0.839 1.00 96.44 183 THR A O 1
ATOM 1506 N N . ILE A 1 184 ? 15.721 8.651 0.618 1.00 96.31 184 ILE A N 1
ATOM 1507 C CA . ILE A 1 184 ? 16.122 7.449 1.361 1.00 96.31 184 ILE A CA 1
ATOM 1508 C C . ILE A 1 184 ? 14.999 6.409 1.325 1.00 96.31 184 ILE A C 1
ATOM 1510 O O . ILE A 1 184 ? 15.197 5.311 0.807 1.00 96.31 184 ILE A O 1
ATOM 1514 N N . GLY A 1 185 ? 13.804 6.767 1.805 1.00 96.12 185 GLY A N 1
ATOM 1515 C CA . GLY A 1 185 ? 12.706 5.823 2.032 1.00 96.12 185 GLY A CA 1
ATOM 1516 C C . GLY A 1 185 ? 12.269 5.042 0.790 1.00 96.12 185 GLY A C 1
ATOM 1517 O O . GLY A 1 185 ? 12.321 3.813 0.779 1.00 96.12 185 GLY A O 1
ATOM 1518 N N . LEU A 1 186 ? 11.853 5.738 -0.268 1.00 94.75 186 LEU A N 1
ATOM 1519 C CA . LEU A 1 186 ? 11.393 5.124 -1.514 1.00 94.75 186 LEU A CA 1
ATOM 1520 C C . LEU A 1 186 ? 12.504 4.314 -2.215 1.00 94.75 186 LEU A C 1
ATOM 1522 O O . LEU A 1 186 ? 12.234 3.173 -2.598 1.00 94.75 186 LEU A O 1
ATOM 1526 N N . PRO A 1 187 ? 13.754 4.808 -2.348 1.00 94.31 187 PRO A N 1
ATOM 1527 C CA . PRO A 1 187 ? 14.862 3.992 -2.845 1.00 94.31 187 PRO A CA 1
ATOM 1528 C C . PRO A 1 187 ? 15.086 2.686 -2.066 1.00 94.31 187 PRO A C 1
ATOM 1530 O O . PRO A 1 187 ? 15.283 1.639 -2.685 1.00 94.31 187 PRO A O 1
ATOM 1533 N N . GLU A 1 188 ? 15.036 2.719 -0.731 1.00 95.75 188 GLU A N 1
ATOM 1534 C CA . GLU A 1 188 ? 15.187 1.519 0.104 1.00 95.75 188 GLU A CA 1
ATOM 1535 C C . GLU A 1 188 ? 14.032 0.527 -0.086 1.00 95.75 188 GLU A C 1
ATOM 1537 O O . GLU A 1 188 ? 14.264 -0.683 -0.156 1.00 95.75 188 GLU A O 1
ATOM 1542 N N . LEU A 1 189 ? 12.801 1.034 -0.210 1.00 95.12 189 LEU A N 1
ATOM 1543 C CA . LEU A 1 189 ? 11.600 0.232 -0.456 1.00 95.12 189 LEU A CA 1
ATOM 1544 C C . LEU A 1 189 ? 11.653 -0.466 -1.817 1.00 95.12 189 LEU A C 1
ATOM 1546 O O . LEU A 1 189 ? 11.432 -1.671 -1.903 1.00 95.12 189 LEU A O 1
ATOM 1550 N N . LEU A 1 190 ? 12.002 0.263 -2.881 1.00 91.19 190 LEU A N 1
ATOM 1551 C CA . LEU A 1 190 ? 12.100 -0.301 -4.232 1.00 91.19 190 LEU A CA 1
ATOM 1552 C C . LEU A 1 190 ? 13.260 -1.295 -4.373 1.00 91.19 190 LEU A C 1
ATOM 1554 O O . LEU A 1 190 ? 13.178 -2.223 -5.176 1.00 91.19 190 LEU A O 1
ATOM 1558 N N . LYS A 1 191 ? 14.337 -1.120 -3.597 1.00 90.25 191 LYS A N 1
ATOM 1559 C CA . LYS A 1 191 ? 15.455 -2.073 -3.533 1.00 90.25 191 LYS A CA 1
ATOM 1560 C C . LYS A 1 191 ? 15.139 -3.299 -2.665 1.00 90.25 191 LYS A C 1
ATOM 1562 O O . LYS A 1 191 ? 15.842 -4.302 -2.759 1.00 90.25 191 LYS A O 1
ATOM 1567 N N . GLY A 1 192 ? 14.113 -3.221 -1.817 1.00 90.12 192 GLY A N 1
ATOM 1568 C CA . GLY A 1 192 ? 13.770 -4.258 -0.846 1.00 90.12 192 GLY A CA 1
ATOM 1569 C C . GLY A 1 192 ? 14.694 -4.297 0.375 1.00 90.12 192 GLY A C 1
ATOM 1570 O O . GLY A 1 192 ? 14.725 -5.302 1.075 1.00 90.12 192 GLY A O 1
ATOM 1571 N N . THR A 1 193 ? 15.464 -3.234 0.638 1.00 93.31 193 THR A N 1
ATOM 1572 C CA . THR A 1 193 ? 16.257 -3.117 1.876 1.00 93.31 193 THR A CA 1
ATOM 1573 C C . THR A 1 193 ? 15.425 -2.610 3.051 1.00 93.31 193 THR A C 1
ATOM 1575 O O . THR A 1 193 ? 15.792 -2.861 4.194 1.00 93.31 193 THR A O 1
ATOM 1578 N N . ARG A 1 194 ? 14.309 -1.921 2.774 1.00 93.88 194 ARG A N 1
ATOM 1579 C CA . ARG A 1 194 ? 13.271 -1.564 3.751 1.00 93.88 194 ARG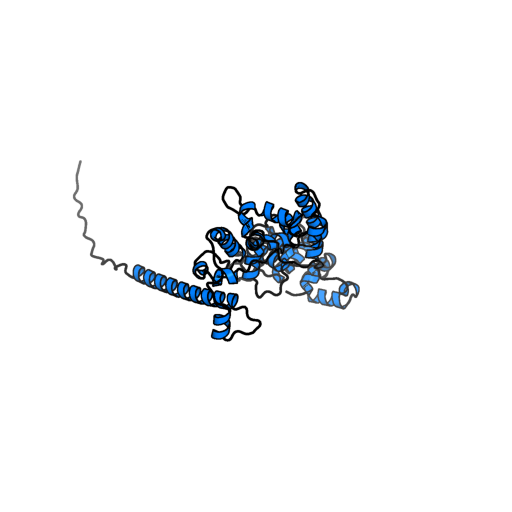 A CA 1
ATOM 1580 C C . ARG A 1 194 ? 12.009 -2.364 3.444 1.00 93.88 194 ARG A C 1
ATOM 1582 O O . ARG A 1 194 ? 11.554 -2.390 2.302 1.00 93.88 194 ARG A O 1
ATOM 1589 N N . GLU A 1 195 ? 11.451 -3.016 4.458 1.00 94.19 195 GLU A N 1
ATOM 1590 C CA . GLU A 1 195 ? 10.203 -3.770 4.328 1.00 94.19 195 GLU A CA 1
ATOM 1591 C C . GLU A 1 195 ? 8.979 -2.850 4.402 1.00 94.19 195 GLU A C 1
ATOM 1593 O O . GLU A 1 195 ? 8.978 -1.834 5.099 1.00 94.19 195 GLU A O 1
ATOM 1598 N N . VAL A 1 196 ? 7.908 -3.233 3.703 1.00 94.25 196 VAL A N 1
ATOM 1599 C CA . VAL A 1 196 ? 6.620 -2.536 3.767 1.00 94.25 196 VAL A CA 1
ATOM 1600 C C . VAL A 1 196 ? 5.873 -2.946 5.038 1.00 94.25 196 VAL A C 1
ATOM 1602 O O . VAL A 1 196 ? 5.264 -4.022 5.103 1.00 94.25 196 VAL A O 1
ATOM 1605 N N . THR A 1 197 ? 5.910 -2.058 6.027 1.00 92.88 197 THR A N 1
ATOM 1606 C CA . THR A 1 197 ? 5.215 -2.188 7.317 1.00 92.88 197 THR A CA 1
ATOM 1607 C C . THR A 1 197 ? 3.705 -1.917 7.212 1.00 92.88 197 THR A C 1
ATOM 1609 O O . THR A 1 197 ? 3.212 -1.519 6.157 1.00 92.88 197 THR A O 1
ATOM 1612 N N . GLU A 1 198 ? 2.958 -2.165 8.292 1.00 91.94 198 GLU A N 1
ATOM 1613 C CA . GLU A 1 198 ? 1.564 -1.714 8.410 1.00 91.94 198 GLU A CA 1
ATOM 1614 C C . GLU A 1 198 ? 1.537 -0.184 8.489 1.00 91.94 198 GLU A C 1
ATOM 1616 O O . GLU A 1 198 ? 2.249 0.420 9.301 1.00 91.94 198 GLU A O 1
ATOM 1621 N N . PHE A 1 199 ? 0.717 0.442 7.645 1.00 95.38 199 PHE A N 1
ATOM 1622 C CA . PHE A 1 199 ? 0.606 1.892 7.635 1.00 95.38 199 PHE A CA 1
ATOM 1623 C C . PHE A 1 199 ? -0.075 2.409 8.901 1.00 95.38 199 PHE A C 1
ATOM 1625 O O . PHE A 1 199 ? -1.047 1.832 9.391 1.00 95.38 199 PHE A O 1
ATOM 1632 N N . PHE A 1 200 ? 0.398 3.553 9.386 1.00 96.50 200 PHE A N 1
ATOM 1633 C CA . PHE A 1 200 ? -0.308 4.319 10.400 1.00 96.50 200 PHE A CA 1
ATOM 1634 C C . PHE A 1 200 ? -1.706 4.694 9.894 1.00 96.50 200 PHE A C 1
ATOM 1636 O O . PHE A 1 200 ? -1.864 5.195 8.784 1.00 96.50 200 PHE A O 1
ATOM 1643 N N . ASP A 1 201 ? -2.727 4.449 10.705 1.00 95.19 201 ASP A N 1
ATOM 1644 C CA . ASP A 1 201 ? -4.114 4.759 10.380 1.00 95.19 201 ASP A CA 1
ATOM 1645 C C . ASP A 1 201 ? -4.708 5.549 11.544 1.00 95.19 201 ASP A C 1
ATOM 1647 O O . ASP A 1 201 ? -4.879 5.018 12.644 1.00 95.19 201 ASP A O 1
ATOM 1651 N N . SER A 1 202 ? -5.001 6.826 11.300 1.00 95.38 202 SER A N 1
ATOM 1652 C CA . SER A 1 202 ? -5.517 7.744 12.314 1.00 95.38 202 SER A CA 1
ATOM 1653 C C . SER A 1 202 ? -6.840 7.271 12.913 1.00 95.38 202 SER A C 1
ATOM 1655 O O . SER A 1 202 ? -7.042 7.421 14.118 1.00 95.38 202 SER A O 1
ATOM 1657 N N . ASP A 1 203 ? -7.720 6.645 12.122 1.00 94.31 203 ASP A N 1
ATOM 1658 C CA . ASP A 1 203 ? -8.984 6.113 12.633 1.00 94.31 203 ASP A CA 1
ATOM 1659 C C . ASP A 1 203 ? -8.726 4.960 13.606 1.00 94.31 203 ASP A C 1
ATOM 1661 O O . ASP A 1 203 ? -9.297 4.938 14.697 1.00 94.31 203 ASP A O 1
ATOM 1665 N N . LYS A 1 204 ? -7.839 4.018 13.255 1.00 95.31 204 LYS A N 1
ATOM 1666 C CA . LYS A 1 204 ? -7.479 2.890 14.139 1.00 95.31 204 LYS A CA 1
ATOM 1667 C C . LYS A 1 204 ? -6.730 3.364 15.385 1.00 95.31 204 LYS A C 1
ATOM 1669 O O . LYS A 1 204 ? -7.006 2.886 16.490 1.00 95.31 204 LYS A O 1
ATOM 1674 N N . TYR A 1 205 ? -5.819 4.321 15.233 1.00 96.50 205 TYR A N 1
ATOM 1675 C CA . TYR A 1 205 ? -5.077 4.912 16.342 1.00 96.50 205 TYR A CA 1
ATOM 1676 C C . TYR A 1 205 ? -6.026 5.584 17.337 1.00 96.50 205 TYR A C 1
ATOM 1678 O O . TYR A 1 205 ? -6.043 5.238 18.517 1.00 96.50 205 TYR A O 1
ATOM 1686 N N . ILE A 1 206 ? -6.905 6.471 16.872 1.00 96.06 206 ILE A N 1
ATOM 1687 C CA . ILE A 1 206 ? -7.853 7.154 17.756 1.00 96.06 206 ILE A CA 1
ATOM 1688 C C . ILE A 1 206 ? -8.913 6.186 18.294 1.00 96.06 206 ILE A C 1
ATOM 1690 O O . ILE A 1 206 ? -9.307 6.304 19.453 1.00 96.06 206 ILE A O 1
ATOM 1694 N N . ALA A 1 207 ? -9.317 5.163 17.535 1.00 94.56 207 ALA A N 1
ATOM 1695 C CA . ALA A 1 207 ? -10.201 4.101 18.026 1.00 94.56 207 ALA A CA 1
ATOM 1696 C C . ALA A 1 207 ? -9.591 3.301 19.185 1.00 94.56 207 ALA A C 1
ATOM 1698 O O . ALA A 1 207 ? -10.320 2.888 20.092 1.00 94.56 207 ALA A O 1
ATOM 1699 N N . SER A 1 208 ? -8.266 3.141 19.193 1.00 94.75 208 SER A N 1
ATOM 1700 C CA . SER A 1 208 ? -7.510 2.539 20.300 1.00 94.75 208 SER A CA 1
ATOM 1701 C C . SER A 1 208 ? -7.595 3.376 21.580 1.00 94.75 208 SER A C 1
ATOM 1703 O O . SER A 1 208 ? -7.583 2.838 22.685 1.00 94.75 208 SER A O 1
ATOM 1705 N N . TYR A 1 209 ? -7.743 4.694 21.430 1.00 93.69 209 TYR A N 1
ATOM 1706 C CA . TYR A 1 209 ? -7.815 5.671 22.514 1.00 93.69 209 TYR A CA 1
ATOM 1707 C C . TYR A 1 209 ? -9.120 6.477 22.454 1.00 93.69 209 TYR A C 1
ATOM 1709 O O . TYR A 1 209 ? -9.127 7.695 22.610 1.00 93.69 209 TYR A O 1
ATOM 1717 N N . ALA A 1 210 ? -10.256 5.797 22.267 1.00 91.94 210 ALA A N 1
ATOM 1718 C CA . ALA A 1 210 ? -11.537 6.445 21.955 1.00 91.94 210 ALA A CA 1
ATOM 1719 C C . ALA A 1 210 ? -12.005 7.504 22.977 1.00 91.94 210 ALA A C 1
ATOM 1721 O O . ALA A 1 210 ? -12.748 8.419 22.629 1.00 91.94 210 ALA A O 1
ATOM 1722 N N . HIS A 1 211 ? -11.529 7.433 24.222 1.00 89.94 211 HIS A N 1
ATOM 1723 C CA . HIS A 1 211 ? -11.798 8.424 25.267 1.00 89.94 211 HIS A CA 1
ATOM 1724 C C . HIS A 1 211 ? -11.238 9.828 24.969 1.00 89.94 211 HIS A C 1
ATOM 1726 O O . HIS A 1 211 ? -11.761 10.797 25.511 1.00 89.94 211 HIS A O 1
ATOM 1732 N N . VAL A 1 212 ? -10.219 9.958 24.108 1.00 90.88 212 VAL A N 1
ATOM 1733 C CA . VAL A 1 212 ? -9.681 11.257 23.652 1.00 90.88 212 VAL A CA 1
ATOM 1734 C C . VAL A 1 212 ? -10.130 11.637 22.243 1.00 90.88 212 VAL A C 1
ATOM 1736 O O . VAL A 1 212 ? -9.680 12.652 21.719 1.00 90.88 212 VAL A O 1
ATOM 1739 N N . ALA A 1 213 ? -11.020 10.860 21.618 1.00 91.62 213 ALA A N 1
ATOM 1740 C CA . ALA A 1 213 ? -11.414 11.066 20.224 1.00 91.62 213 ALA A CA 1
ATOM 1741 C C . ALA A 1 213 ? -11.980 12.464 19.947 1.00 91.62 213 ALA A C 1
ATOM 1743 O O . ALA A 1 213 ? -11.815 12.990 18.853 1.00 91.62 213 ALA A O 1
ATOM 1744 N N . ASP A 1 214 ? -12.614 13.085 20.941 1.00 90.38 214 ASP A N 1
ATOM 1745 C CA . ASP A 1 214 ? -13.188 14.425 20.806 1.00 90.38 214 ASP A CA 1
ATOM 1746 C C . ASP A 1 214 ? -12.147 15.535 20.644 1.00 90.38 214 ASP A C 1
ATOM 1748 O O . ASP A 1 214 ? -12.475 16.576 20.087 1.00 90.38 214 ASP A O 1
ATOM 1752 N N . ASN A 1 215 ? -10.894 15.301 21.045 1.00 92.19 215 ASN A N 1
ATOM 1753 C CA . ASN A 1 215 ? -9.799 16.249 20.822 1.00 92.19 215 ASN A CA 1
ATOM 1754 C C . ASN A 1 215 ? -9.360 16.304 19.351 1.00 92.19 215 ASN A C 1
ATOM 1756 O O . ASN A 1 215 ? -8.660 17.232 18.961 1.00 92.19 215 ASN A O 1
ATOM 1760 N N . PHE A 1 216 ? -9.749 15.305 18.557 1.00 93.81 216 PHE A N 1
ATOM 1761 C CA . PHE A 1 216 ? -9.344 15.130 17.164 1.00 93.81 216 PHE A CA 1
ATOM 1762 C C . PHE A 1 216 ? -10.539 15.193 16.214 1.00 93.81 216 PHE A C 1
ATOM 1764 O O . PHE A 1 216 ? -10.474 14.657 15.115 1.00 93.81 216 PHE A O 1
ATOM 1771 N N . LYS A 1 217 ? -11.659 15.789 16.632 1.00 91.00 217 LYS A N 1
ATOM 1772 C CA . LYS A 1 217 ? -12.816 15.989 15.756 1.00 91.00 217 LYS A CA 1
ATOM 1773 C C . LYS A 1 217 ? -12.817 17.397 15.184 1.00 91.00 217 LYS A C 1
ATOM 1775 O O . LYS A 1 217 ? -12.720 18.372 15.924 1.00 91.00 217 LYS A O 1
ATOM 1780 N N . ASN A 1 218 ? -12.992 17.474 13.872 1.00 90.19 218 ASN A N 1
ATOM 1781 C CA . ASN A 1 218 ? -13.292 18.702 13.153 1.00 90.19 218 ASN A CA 1
ATOM 1782 C C . ASN A 1 218 ? -14.672 19.245 13.562 1.00 90.19 218 ASN A C 1
ATOM 1784 O O . ASN A 1 218 ? -15.488 18.547 14.172 1.00 90.19 218 ASN A O 1
ATOM 1788 N N . GLU A 1 219 ? -14.970 20.487 13.173 1.00 87.88 219 GLU A N 1
ATOM 1789 C CA . GLU A 1 219 ? -16.263 21.135 13.449 1.00 87.88 219 GLU A CA 1
ATOM 1790 C C . GLU A 1 219 ? -17.464 20.364 12.872 1.00 87.88 219 GLU A C 1
ATOM 1792 O O . GLU A 1 219 ? -18.566 20.423 13.416 1.00 87.88 219 GLU A O 1
ATOM 1797 N N . ASP A 1 220 ? -17.254 19.607 11.793 1.00 86.00 220 ASP A N 1
ATOM 1798 C CA . ASP A 1 220 ? -18.260 18.756 11.150 1.00 86.00 220 ASP A CA 1
ATOM 1799 C C . ASP A 1 220 ? -18.414 17.369 11.811 1.00 86.00 220 ASP A C 1
ATOM 1801 O O . ASP A 1 220 ? -19.256 16.568 11.400 1.00 86.00 220 ASP A O 1
ATOM 1805 N N . GLY A 1 221 ? -17.620 17.083 12.848 1.00 82.56 221 GLY A N 1
ATOM 1806 C CA . GLY A 1 221 ? -17.596 15.811 13.566 1.00 82.56 221 GLY A CA 1
ATOM 1807 C C . GLY A 1 221 ? -16.748 14.716 12.914 1.00 82.56 221 GLY A C 1
ATOM 1808 O O . GLY A 1 221 ? -16.676 13.618 13.473 1.00 82.56 221 GLY A O 1
ATOM 1809 N N . THR A 1 222 ? -16.103 14.984 11.774 1.00 87.38 222 THR A N 1
ATOM 1810 C CA . THR A 1 222 ? -15.143 14.058 11.153 1.00 87.38 222 THR A CA 1
ATOM 1811 C C . THR A 1 222 ? -13.823 14.039 11.918 1.00 87.38 222 THR A C 1
ATOM 1813 O O . THR A 1 222 ? -13.517 14.963 12.670 1.00 87.38 222 THR A O 1
ATOM 1816 N N . LEU A 1 223 ? -13.046 12.966 11.761 1.00 91.25 223 LEU A N 1
ATOM 1817 C CA . LEU A 1 223 ? -11.735 12.866 12.390 1.00 91.25 223 LEU A CA 1
ATOM 1818 C C . LEU A 1 223 ? -10.720 13.746 11.649 1.00 91.25 223 LEU A C 1
ATOM 1820 O O . LEU A 1 223 ? -10.579 13.650 10.431 1.00 91.25 223 LEU A O 1
ATOM 1824 N N . ASP A 1 224 ? -9.983 14.557 12.396 1.00 94.44 224 ASP A N 1
ATOM 1825 C CA . ASP A 1 224 ? -8.795 15.257 11.931 1.00 94.44 224 ASP A CA 1
ATOM 1826 C C . ASP A 1 224 ? -7.615 14.273 11.867 1.00 94.44 224 ASP A C 1
ATOM 1828 O O . ASP A 1 224 ? -6.855 14.086 12.826 1.00 94.44 224 ASP A O 1
ATOM 1832 N N . GLU A 1 225 ? -7.496 13.597 10.720 1.00 93.75 225 GLU A N 1
ATOM 1833 C CA . GLU A 1 225 ? -6.436 12.618 10.463 1.00 93.75 225 GLU A CA 1
ATOM 1834 C C . GLU A 1 225 ? -5.034 13.251 10.569 1.00 93.75 225 GLU A C 1
ATOM 1836 O O . GLU A 1 225 ? -4.100 12.586 11.028 1.00 93.75 225 GLU A O 1
ATOM 1841 N N . HIS A 1 226 ? -4.892 14.534 10.213 1.00 93.81 226 HIS A N 1
ATOM 1842 C CA . HIS A 1 226 ? -3.626 15.265 10.263 1.00 93.81 226 HIS A CA 1
ATOM 1843 C C . HIS A 1 226 ? -3.181 15.493 11.710 1.00 93.81 226 HIS A C 1
ATOM 1845 O O . HIS A 1 226 ? -2.086 15.071 12.096 1.00 93.81 226 HIS A O 1
ATOM 1851 N N . SER A 1 227 ? -4.046 16.084 12.539 1.00 94.00 227 SER A N 1
ATOM 1852 C CA . SER A 1 227 ? -3.734 16.339 13.950 1.00 94.00 227 SER A CA 1
ATOM 1853 C C . SER A 1 227 ? -3.481 15.048 14.729 1.00 94.00 227 SER A C 1
ATOM 1855 O O . SER A 1 227 ? -2.574 15.004 15.561 1.00 94.00 227 SER A O 1
ATOM 1857 N N . ALA A 1 228 ? -4.227 13.974 14.444 1.00 96.00 228 ALA A N 1
ATOM 1858 C CA . ALA A 1 228 ? -3.999 12.667 15.064 1.00 96.00 228 ALA A CA 1
ATOM 1859 C C . ALA A 1 228 ? -2.609 12.098 14.725 1.00 96.00 228 ALA A C 1
ATOM 1861 O O . ALA A 1 228 ? -1.911 11.600 15.612 1.00 96.00 228 ALA A O 1
ATOM 1862 N N . THR A 1 229 ? -2.184 12.223 13.464 1.00 96.81 229 THR A N 1
ATOM 1863 C CA . THR A 1 229 ? -0.865 11.765 13.001 1.00 96.81 229 THR A CA 1
ATOM 1864 C C . THR A 1 229 ? 0.264 12.569 13.641 1.00 96.81 229 THR A C 1
ATOM 1866 O O . THR A 1 229 ? 1.204 11.991 14.186 1.00 96.81 229 THR A O 1
ATOM 1869 N N . ILE A 1 230 ? 0.153 13.901 13.661 1.00 96.25 230 ILE A N 1
ATOM 1870 C CA . ILE A 1 230 ? 1.135 14.777 14.317 1.00 96.25 230 ILE A CA 1
ATOM 1871 C C . ILE A 1 230 ? 1.222 14.491 15.819 1.00 96.25 230 ILE A C 1
ATOM 1873 O O . ILE A 1 230 ? 2.324 14.420 16.369 1.00 96.25 230 ILE A O 1
ATOM 1877 N N . ALA A 1 231 ? 0.085 14.290 16.489 1.00 95.50 231 ALA A N 1
ATOM 1878 C CA . ALA A 1 231 ? 0.063 13.964 17.911 1.00 95.50 231 ALA A CA 1
ATOM 1879 C C . ALA A 1 231 ? 0.744 12.620 18.201 1.00 95.50 231 ALA A C 1
ATOM 1881 O O . ALA A 1 231 ? 1.439 12.491 19.211 1.00 95.50 231 ALA A O 1
ATOM 1882 N N . TYR A 1 232 ? 0.590 11.629 17.317 1.00 96.88 232 TYR A N 1
ATOM 1883 C CA . TYR A 1 232 ? 1.333 10.378 17.429 1.00 96.88 232 TYR A CA 1
ATOM 1884 C C . TYR A 1 232 ? 2.846 10.598 17.272 1.00 96.88 232 TYR A C 1
ATOM 1886 O O . TYR A 1 232 ? 3.599 10.172 18.145 1.00 96.88 232 TYR A O 1
ATOM 1894 N N . ILE A 1 233 ? 3.283 11.307 16.225 1.00 97.12 233 ILE A N 1
ATOM 1895 C CA . ILE A 1 233 ? 4.712 11.529 15.933 1.00 97.12 233 ILE A CA 1
ATOM 1896 C C . ILE A 1 233 ? 5.411 12.289 17.068 1.00 97.12 233 ILE A C 1
ATOM 1898 O O . ILE A 1 233 ? 6.459 11.870 17.550 1.00 97.12 233 ILE A O 1
ATOM 1902 N N . THR A 1 234 ? 4.829 13.405 17.506 1.00 95.38 234 THR A N 1
ATOM 1903 C CA . THR A 1 234 ? 5.483 14.339 18.442 1.00 95.38 234 THR A CA 1
ATOM 1904 C C . THR A 1 234 ? 5.360 13.923 19.904 1.00 95.38 234 THR A C 1
ATOM 1906 O O . THR A 1 234 ? 6.217 14.252 20.723 1.00 95.38 234 THR A O 1
ATOM 1909 N N . TRP A 1 235 ? 4.303 13.191 20.264 1.00 93.62 235 TRP A N 1
ATOM 1910 C CA . TRP A 1 235 ? 4.032 12.846 21.659 1.00 93.62 235 TRP A CA 1
ATOM 1911 C C . TRP A 1 235 ? 3.733 11.363 21.864 1.00 93.62 235 TRP A C 1
ATOM 1913 O O . TRP A 1 235 ? 4.314 10.747 22.759 1.00 93.62 235 TRP A O 1
ATOM 1923 N N . GLY A 1 236 ? 2.856 10.771 21.053 1.00 94.44 236 GLY A N 1
ATOM 1924 C CA . GLY A 1 236 ? 2.386 9.397 21.244 1.00 94.44 236 GLY A CA 1
ATOM 1925 C C . GLY A 1 236 ? 3.512 8.362 21.239 1.00 94.44 236 GLY A C 1
ATOM 1926 O O . GLY A 1 236 ? 3.627 7.587 22.190 1.00 94.44 236 GLY A O 1
ATOM 1927 N N . ALA A 1 237 ? 4.376 8.391 20.224 1.00 93.62 237 ALA A N 1
ATOM 1928 C CA . ALA A 1 237 ? 5.485 7.451 20.073 1.00 93.62 237 ALA A CA 1
ATOM 1929 C C . ALA A 1 237 ? 6.453 7.499 21.271 1.00 93.62 237 ALA A C 1
ATOM 1931 O O . ALA A 1 237 ? 6.731 6.473 21.891 1.00 93.62 237 ALA A O 1
ATOM 1932 N N . SER A 1 238 ? 6.877 8.700 21.679 1.00 92.88 238 SER A N 1
ATOM 1933 C CA . SER A 1 238 ? 7.781 8.915 22.822 1.00 92.88 238 SER A CA 1
ATOM 1934 C C . SER A 1 238 ? 7.200 8.476 24.168 1.00 92.88 238 SER A C 1
ATOM 1936 O O . SER A 1 238 ? 7.950 8.148 25.086 1.00 92.88 238 SER A O 1
ATOM 1938 N N . ASN A 1 239 ? 5.871 8.466 24.298 1.00 94.25 239 ASN A N 1
ATOM 1939 C CA . ASN A 1 239 ? 5.171 8.021 25.505 1.00 94.25 239 ASN A CA 1
ATOM 1940 C C . ASN A 1 239 ? 4.767 6.536 25.448 1.00 94.25 239 ASN A C 1
ATOM 1942 O O . ASN A 1 239 ? 4.039 6.064 26.321 1.00 94.25 239 ASN A O 1
ATOM 1946 N N . GLY A 1 240 ? 5.239 5.789 24.444 1.00 92.12 240 GLY A N 1
ATOM 1947 C CA . GLY A 1 240 ? 4.975 4.357 24.312 1.00 92.12 240 GLY A CA 1
ATOM 1948 C C . GLY A 1 240 ? 3.539 4.027 23.905 1.00 92.12 240 GLY A C 1
ATOM 1949 O O . GLY A 1 240 ? 3.071 2.918 24.174 1.00 92.12 240 GLY A O 1
ATOM 1950 N N . LEU A 1 241 ? 2.822 4.968 23.279 1.00 95.00 241 LEU A N 1
ATOM 1951 C CA . LEU A 1 241 ? 1.532 4.658 22.673 1.00 95.00 241 LEU A CA 1
ATOM 1952 C C . LEU A 1 241 ? 1.732 3.773 21.442 1.00 95.00 241 LEU A C 1
ATOM 1954 O O . LEU A 1 241 ? 2.637 3.981 20.634 1.00 95.00 241 LEU A O 1
ATOM 1958 N N . SER A 1 242 ? 0.857 2.783 21.292 1.00 93.81 242 SER A N 1
ATOM 1959 C CA . SER A 1 242 ? 0.848 1.908 20.124 1.00 93.81 242 SER A CA 1
ATOM 1960 C C . SER A 1 242 ? 0.082 2.571 18.982 1.00 93.81 242 SER A C 1
ATOM 1962 O O . SER A 1 242 ? -0.935 3.229 19.207 1.00 93.81 242 SER A O 1
ATOM 1964 N N . ARG A 1 243 ? 0.538 2.344 17.744 1.00 94.06 243 ARG A N 1
ATOM 1965 C CA . ARG A 1 243 ? -0.143 2.800 16.518 1.00 94.06 243 ARG A CA 1
ATOM 1966 C C . ARG A 1 243 ? -1.543 2.213 16.384 1.00 94.06 243 ARG A C 1
ATOM 1968 O O . ARG A 1 243 ? -2.429 2.855 15.833 1.00 94.06 243 ARG A O 1
ATOM 1975 N N . ASN A 1 244 ? -1.737 0.994 16.885 1.00 94.56 244 ASN A N 1
ATOM 1976 C CA . ASN A 1 244 ? -2.990 0.268 16.767 1.00 94.56 244 ASN A CA 1
ATOM 1977 C C . ASN A 1 244 ? -3.151 -0.731 17.929 1.00 94.56 244 ASN A C 1
ATOM 1979 O O . ASN A 1 244 ? -2.374 -1.672 18.076 1.00 94.56 244 ASN A O 1
ATOM 1983 N N . LEU A 1 245 ? -4.171 -0.520 18.760 1.00 93.88 245 LEU A N 1
ATOM 1984 C CA . LEU A 1 245 ? -4.713 -1.478 19.736 1.00 93.88 245 LEU A CA 1
ATOM 1985 C C . LEU A 1 245 ? -6.203 -1.736 19.475 1.00 93.88 245 LEU A C 1
ATOM 1987 O O . LEU A 1 245 ? -6.888 -2.339 20.303 1.00 93.88 245 LEU A O 1
ATOM 1991 N N . PHE A 1 246 ? -6.732 -1.243 18.355 1.00 94.44 246 PHE A N 1
ATOM 1992 C CA . PHE A 1 246 ? -8.138 -1.366 18.042 1.00 94.44 246 PHE A CA 1
ATOM 1993 C C . PHE A 1 246 ? -8.457 -2.818 17.691 1.00 94.44 246 PHE A C 1
ATOM 1995 O O . PHE A 1 246 ? -7.856 -3.412 16.797 1.00 94.44 246 PHE A O 1
ATOM 2002 N N . MET A 1 247 ? -9.430 -3.392 18.400 1.00 93.19 247 MET A N 1
ATOM 2003 C CA . MET A 1 247 ? -9.863 -4.776 18.222 1.00 93.19 247 MET A CA 1
ATOM 2004 C C . MET A 1 247 ? -11.226 -4.809 17.511 1.00 93.19 247 MET A C 1
ATOM 2006 O O . MET A 1 247 ? -12.266 -4.919 18.171 1.00 93.19 247 MET A O 1
ATOM 2010 N N . PRO A 1 248 ? -11.267 -4.722 16.166 1.00 93.75 248 PRO A N 1
ATOM 2011 C CA . PRO A 1 248 ? -12.518 -4.597 15.418 1.00 93.75 248 PRO A CA 1
ATOM 2012 C C . PRO A 1 248 ? -13.444 -5.798 15.627 1.00 93.75 248 PRO A C 1
ATOM 2014 O O . PRO A 1 248 ? -14.653 -5.625 15.758 1.00 93.75 248 PRO A O 1
ATOM 2017 N N . TYR A 1 249 ? -12.896 -7.015 15.716 1.00 94.56 249 TYR A N 1
ATOM 2018 C CA . TYR A 1 249 ? -13.696 -8.222 15.939 1.00 94.56 249 TYR A CA 1
ATOM 2019 C C . TYR A 1 249 ? -14.372 -8.241 17.311 1.00 94.56 249 TYR A C 1
ATOM 2021 O O . TYR A 1 249 ? -15.522 -8.662 17.397 1.00 94.56 249 TYR A O 1
ATOM 2029 N N . VAL A 1 250 ? -13.713 -7.731 18.358 1.00 94.00 250 VAL A N 1
ATOM 2030 C CA . VAL A 1 250 ? -14.317 -7.601 19.694 1.00 94.00 250 VAL A CA 1
ATOM 2031 C C . VAL A 1 250 ? -15.519 -6.666 19.628 1.00 94.00 250 VAL A C 1
ATOM 2033 O O . VAL A 1 250 ? -16.592 -6.993 20.136 1.00 94.00 250 VAL A O 1
ATOM 2036 N N . TYR A 1 251 ? -15.377 -5.532 18.941 1.00 92.94 251 TYR A N 1
ATOM 2037 C CA . TYR A 1 251 ? -16.480 -4.594 18.782 1.00 92.94 251 TYR A CA 1
ATOM 2038 C C . TYR A 1 251 ? -17.639 -5.193 17.969 1.00 92.94 251 TYR A C 1
ATOM 2040 O O . TYR A 1 251 ? -18.779 -5.195 18.432 1.00 92.94 251 TYR A O 1
ATOM 2048 N N . VAL A 1 252 ? -17.365 -5.774 16.796 1.00 94.00 252 VAL A N 1
ATOM 2049 C CA . VAL A 1 252 ? -18.413 -6.349 15.934 1.00 94.00 252 VAL A CA 1
ATOM 2050 C C . VAL A 1 252 ? -19.104 -7.549 16.591 1.00 94.00 252 VAL A C 1
ATOM 2052 O O . VAL A 1 252 ? -20.315 -7.698 16.448 1.00 94.00 252 VAL A O 1
ATOM 2055 N N . ALA A 1 253 ? -18.389 -8.379 17.355 1.00 93.81 253 ALA A N 1
ATOM 2056 C CA . ALA A 1 253 ? -18.990 -9.503 18.076 1.00 93.81 253 ALA A CA 1
ATOM 2057 C C . ALA A 1 253 ? -20.021 -9.041 19.118 1.00 93.81 253 ALA A C 1
ATOM 2059 O O . ALA A 1 253 ? -21.095 -9.630 19.233 1.00 93.81 253 ALA A O 1
ATOM 2060 N N . ASN A 1 254 ? -19.722 -7.953 19.831 1.00 92.75 254 ASN A N 1
ATOM 2061 C CA . ASN A 1 254 ? -20.623 -7.355 20.817 1.00 92.75 254 ASN A CA 1
ATOM 2062 C C . ASN A 1 254 ? -21.811 -6.606 20.182 1.00 92.75 254 ASN A C 1
ATOM 2064 O O . ASN A 1 254 ? -22.842 -6.408 20.828 1.00 92.75 254 ASN A O 1
ATOM 2068 N N . TYR A 1 255 ? -21.686 -6.201 18.914 1.00 91.44 255 TYR A N 1
ATOM 2069 C CA . TYR A 1 255 ? -22.687 -5.431 18.171 1.00 91.44 255 TYR A CA 1
ATOM 2070 C C . TYR A 1 255 ? -22.921 -6.048 16.796 1.00 91.44 255 TYR A C 1
ATOM 2072 O O . TYR A 1 255 ? -22.635 -5.452 15.761 1.00 91.44 255 TYR A O 1
ATOM 2080 N N . ILE A 1 256 ? -23.473 -7.260 16.781 1.00 90.88 256 ILE A N 1
ATOM 2081 C CA . ILE A 1 256 ? -23.553 -8.064 15.557 1.00 90.88 256 ILE A CA 1
ATOM 2082 C C . ILE A 1 256 ? -24.409 -7.440 14.449 1.00 90.88 256 ILE A C 1
ATOM 2084 O O . ILE A 1 256 ? -24.214 -7.728 13.269 1.00 90.88 256 ILE A O 1
ATOM 2088 N N . ASP A 1 257 ? -25.329 -6.545 14.810 1.00 88.94 257 ASP A N 1
ATOM 2089 C CA . ASP A 1 257 ? -26.127 -5.786 13.849 1.00 88.94 257 ASP A CA 1
ATOM 2090 C C . ASP A 1 257 ? -25.281 -4.862 12.961 1.00 88.94 257 ASP A C 1
ATOM 2092 O O . ASP A 1 257 ? -25.720 -4.542 11.858 1.00 88.94 257 ASP A O 1
ATOM 2096 N N . LEU A 1 258 ? -24.047 -4.523 13.361 1.00 88.69 258 LEU A N 1
ATOM 2097 C CA . LEU A 1 258 ? -23.096 -3.771 12.532 1.00 88.69 258 LEU A CA 1
ATOM 2098 C C . LEU A 1 258 ? -22.766 -4.481 11.212 1.00 88.69 258 LEU A C 1
ATOM 2100 O O . LEU A 1 258 ? -22.414 -3.823 10.242 1.00 88.69 258 LEU A O 1
ATOM 2104 N N . ILE A 1 259 ? -22.943 -5.805 11.128 1.00 89.25 259 ILE A N 1
ATOM 2105 C CA . ILE A 1 259 ? -22.800 -6.568 9.874 1.00 89.25 259 ILE A CA 1
ATOM 2106 C C . ILE A 1 259 ? -23.800 -6.102 8.801 1.00 89.25 259 ILE A C 1
ATOM 2108 O O . ILE A 1 259 ? -23.602 -6.355 7.615 1.00 89.25 259 ILE A O 1
ATOM 2112 N N . LYS A 1 260 ? -24.889 -5.434 9.190 1.00 87.31 260 LYS A N 1
ATOM 2113 C CA . LYS A 1 260 ? -25.865 -4.864 8.253 1.00 87.31 260 LYS A CA 1
ATOM 2114 C C . LYS A 1 260 ? -25.484 -3.454 7.795 1.00 87.31 260 LYS A C 1
ATOM 2116 O O . LYS A 1 260 ? -26.064 -2.972 6.826 1.00 87.31 260 LYS A O 1
ATOM 2121 N N . GLU A 1 261 ? -24.557 -2.797 8.490 1.00 87.81 261 GLU A N 1
ATOM 2122 C CA . GLU A 1 261 ? -24.054 -1.468 8.140 1.00 87.81 261 GLU A CA 1
ATOM 2123 C C . GLU A 1 261 ? -22.984 -1.557 7.037 1.00 87.81 261 GLU A C 1
ATOM 2125 O O . GLU A 1 261 ? -22.523 -2.641 6.661 1.00 87.81 261 GLU A O 1
ATOM 2130 N N . ASP A 1 262 ? -22.585 -0.407 6.489 1.00 85.88 262 ASP A N 1
ATOM 2131 C CA . ASP A 1 262 ? -21.503 -0.342 5.505 1.00 85.88 262 ASP A CA 1
ATOM 2132 C C . ASP A 1 262 ? -20.141 -0.497 6.195 1.00 85.88 262 ASP A C 1
ATOM 2134 O O . ASP A 1 262 ? -19.458 0.479 6.491 1.00 85.88 262 ASP A O 1
ATOM 2138 N N . ILE A 1 263 ? -19.762 -1.745 6.473 1.00 91.19 263 ILE A N 1
ATOM 2139 C CA . ILE A 1 263 ? -18.458 -2.107 7.051 1.00 91.19 263 ILE A CA 1
ATOM 2140 C C . ILE A 1 263 ? -17.586 -2.921 6.097 1.00 91.19 263 ILE A C 1
ATOM 2142 O O . ILE A 1 263 ? -16.547 -3.428 6.510 1.00 91.19 263 ILE A O 1
ATOM 2146 N N . PHE A 1 264 ? -17.997 -3.079 4.836 1.00 88.31 264 PHE A N 1
ATOM 2147 C CA . PHE A 1 264 ? -17.326 -3.972 3.894 1.00 88.31 264 PHE A CA 1
ATOM 2148 C C . PHE A 1 264 ? -16.613 -3.224 2.768 1.00 88.31 264 PHE A C 1
ATOM 2150 O O . PHE A 1 264 ? -17.089 -2.196 2.281 1.00 88.31 264 PHE A O 1
ATOM 2157 N N . ILE A 1 265 ? -15.501 -3.795 2.311 1.00 84.56 265 ILE A N 1
ATOM 2158 C CA . ILE A 1 265 ? -14.845 -3.483 1.038 1.00 84.56 265 ILE A CA 1
ATOM 2159 C C . ILE A 1 265 ? -14.642 -4.814 0.321 1.00 84.56 265 ILE A C 1
ATOM 2161 O O . ILE A 1 265 ? -14.095 -5.751 0.892 1.00 84.56 265 ILE A O 1
ATOM 2165 N N . ASN A 1 266 ? -15.186 -4.941 -0.894 1.00 82.12 266 ASN A N 1
ATOM 2166 C CA . ASN A 1 266 ? -15.128 -6.174 -1.695 1.00 82.12 266 ASN A CA 1
ATOM 2167 C C . ASN A 1 266 ? -15.576 -7.455 -0.955 1.00 82.12 266 ASN A C 1
ATOM 2169 O O . ASN A 1 266 ? -15.196 -8.570 -1.300 1.00 82.12 266 ASN A O 1
ATOM 2173 N N . GLY A 1 267 ? -16.457 -7.310 0.039 1.00 81.62 267 GLY A N 1
ATOM 2174 C CA . GLY A 1 267 ? -16.987 -8.421 0.829 1.00 81.62 267 GLY A CA 1
ATOM 2175 C C . GLY A 1 267 ? -16.142 -8.812 2.045 1.00 81.62 267 GLY A C 1
ATOM 2176 O O . GLY A 1 267 ? -16.571 -9.703 2.782 1.00 81.62 267 GLY A O 1
ATOM 2177 N N . GLU A 1 268 ? -15.018 -8.149 2.293 1.00 86.31 268 GLU A N 1
ATOM 2178 C CA . GLU A 1 268 ? -14.218 -8.271 3.516 1.00 86.31 268 GLU A CA 1
ATOM 2179 C C . GLU A 1 268 ? -14.500 -7.110 4.469 1.00 86.31 268 GLU A C 1
ATOM 2181 O O . GLU A 1 268 ? -14.977 -6.060 4.040 1.00 86.31 268 GLU A O 1
ATOM 2186 N N . ILE A 1 269 ? -14.271 -7.307 5.771 1.00 90.06 269 ILE A N 1
ATOM 2187 C CA . ILE A 1 269 ? -14.490 -6.252 6.769 1.00 90.06 269 ILE A CA 1
ATOM 2188 C C . ILE A 1 269 ? -13.388 -5.202 6.618 1.00 90.06 269 ILE A C 1
ATOM 2190 O O . ILE A 1 269 ? -12.213 -5.526 6.753 1.00 90.06 269 ILE A O 1
ATOM 2194 N N . SER A 1 270 ? -13.777 -3.946 6.424 1.00 92.88 270 SER A N 1
ATOM 2195 C CA . SER A 1 270 ? -12.875 -2.800 6.516 1.00 92.88 270 SER A CA 1
ATOM 2196 C C . SER A 1 270 ? -12.738 -2.378 7.970 1.00 92.88 270 SER A C 1
ATOM 2198 O O . SER A 1 270 ? -13.697 -1.918 8.601 1.00 92.88 270 SER A O 1
ATOM 2200 N N . PHE A 1 271 ? -11.537 -2.523 8.521 1.00 92.81 271 PHE A N 1
ATOM 2201 C CA . PHE A 1 271 ? -11.277 -2.128 9.902 1.00 92.81 271 PHE A CA 1
ATOM 2202 C C . PHE A 1 271 ? -11.326 -0.612 10.062 1.00 92.81 271 PHE A C 1
ATOM 2204 O O . PHE A 1 271 ? -11.788 -0.144 11.103 1.00 92.81 271 PHE A O 1
ATOM 2211 N N . LYS A 1 272 ? -10.964 0.145 9.016 1.00 92.25 272 LYS A N 1
ATOM 2212 C CA . LYS A 1 272 ? -11.132 1.603 8.983 1.00 92.25 272 LYS A CA 1
ATOM 2213 C C . LYS A 1 272 ? -12.608 2.000 9.121 1.00 92.25 272 LYS A C 1
ATOM 2215 O O . LYS A 1 272 ? -12.955 2.816 9.974 1.00 92.25 272 LYS A O 1
ATOM 2220 N N . LYS A 1 273 ? -13.519 1.368 8.366 1.00 93.00 273 LYS A N 1
ATOM 2221 C CA . LYS A 1 273 ? -14.971 1.632 8.489 1.00 93.00 273 LYS A CA 1
ATOM 2222 C C . LYS A 1 273 ? -15.514 1.278 9.879 1.00 93.00 273 LYS A C 1
ATOM 2224 O O . LYS A 1 273 ? -16.276 2.051 10.459 1.00 93.00 273 LYS A O 1
ATOM 2229 N N . VAL A 1 274 ? -15.093 0.143 10.442 1.00 94.25 274 VAL A N 1
ATOM 2230 C CA . VAL A 1 274 ? -15.502 -0.280 11.794 1.00 94.25 274 VAL A CA 1
ATOM 2231 C C . VAL A 1 274 ? -14.991 0.696 12.865 1.00 94.25 274 VAL A C 1
ATOM 2233 O O . VAL A 1 274 ? -15.750 1.038 13.774 1.00 94.25 274 VAL A O 1
ATOM 2236 N N . ALA A 1 275 ? -13.757 1.195 12.737 1.00 93.81 275 ALA A N 1
ATOM 2237 C CA . ALA A 1 275 ? -13.184 2.207 13.626 1.00 93.81 275 ALA A CA 1
ATOM 2238 C C . ALA A 1 275 ? -13.995 3.514 13.607 1.00 93.81 275 ALA A C 1
ATOM 2240 O O . ALA A 1 275 ? -14.341 4.037 14.665 1.00 93.81 275 ALA A O 1
ATOM 2241 N N . LYS A 1 276 ? -14.406 3.993 12.426 1.00 92.25 276 LYS A N 1
ATOM 2242 C CA . LYS A 1 276 ? -15.262 5.188 12.306 1.00 92.25 276 LYS A CA 1
ATOM 2243 C C . LYS A 1 276 ? -16.598 5.025 13.030 1.00 92.25 276 LYS A C 1
ATOM 2245 O O . LYS A 1 276 ? -17.028 5.916 13.763 1.00 92.25 276 LYS A O 1
ATOM 2250 N N . ILE A 1 277 ? -17.252 3.872 12.875 1.00 91.44 277 ILE A N 1
ATOM 2251 C CA . ILE A 1 277 ? -18.519 3.597 13.569 1.00 91.44 277 ILE A CA 1
ATOM 2252 C C . ILE A 1 277 ? -18.307 3.507 15.084 1.00 91.44 277 ILE A C 1
ATOM 2254 O O . ILE A 1 277 ? -19.126 4.020 15.848 1.00 91.44 277 ILE A O 1
ATOM 2258 N N . TRP A 1 278 ? -17.214 2.878 15.523 1.00 91.62 278 TRP A N 1
ATOM 2259 C CA . TRP A 1 278 ? -16.824 2.819 16.931 1.00 91.62 278 TRP A CA 1
ATOM 2260 C C . TRP A 1 278 ? -16.658 4.219 17.531 1.00 91.62 278 TRP A C 1
ATOM 2262 O O . TRP A 1 278 ? -17.301 4.526 18.530 1.00 91.62 278 TRP A O 1
ATOM 2272 N N . LEU A 1 279 ? -15.888 5.098 16.888 1.00 91.25 279 LEU A N 1
ATOM 2273 C CA . LEU A 1 279 ? -15.631 6.464 17.358 1.00 91.25 279 LEU A CA 1
ATOM 2274 C C . LEU A 1 279 ? -16.888 7.338 17.449 1.00 91.25 279 LEU A C 1
ATOM 2276 O O . LEU A 1 279 ? -16.977 8.222 18.308 1.00 91.25 279 LEU A O 1
ATOM 2280 N N . ASN A 1 280 ? -17.866 7.086 16.580 1.00 88.00 280 ASN A N 1
ATOM 2281 C CA . ASN A 1 280 ? -19.145 7.788 16.603 1.00 88.00 280 ASN A CA 1
ATOM 2282 C C . ASN A 1 280 ? -20.038 7.311 17.747 1.00 88.00 280 ASN A C 1
ATOM 2284 O O . ASN A 1 280 ? -20.600 8.134 18.465 1.00 88.00 280 ASN A O 1
ATOM 2288 N N . LYS A 1 281 ? -20.136 5.993 17.941 1.00 87.00 281 LYS A N 1
ATOM 2289 C CA . LYS A 1 281 ? -21.024 5.398 18.944 1.00 87.00 281 LYS A CA 1
ATOM 2290 C C . LYS A 1 281 ? -20.398 5.343 20.343 1.00 87.00 281 LYS A C 1
ATOM 2292 O O . LYS A 1 281 ? -21.122 5.144 21.309 1.00 87.00 281 LYS A O 1
ATOM 2297 N N . PHE A 1 282 ? -19.077 5.512 20.495 1.00 85.62 282 PHE A N 1
ATOM 2298 C CA . PHE A 1 282 ? -18.378 5.370 21.785 1.00 85.62 282 PHE A CA 1
ATOM 2299 C C . PHE A 1 282 ? -18.990 6.240 22.897 1.00 85.62 282 PHE A C 1
ATOM 2301 O O . PHE A 1 282 ? -19.102 5.804 24.043 1.00 85.62 282 PHE A O 1
ATOM 2308 N N . LYS A 1 283 ? -19.460 7.443 22.541 1.00 80.19 283 LYS A N 1
ATOM 2309 C CA . LYS A 1 283 ? -20.129 8.379 23.459 1.00 80.19 283 LYS A CA 1
ATOM 2310 C C . LYS A 1 283 ? -21.433 7.848 24.049 1.00 80.19 283 LYS A C 1
ATOM 2312 O O . LYS A 1 283 ? -21.828 8.293 25.122 1.00 80.19 283 LYS A O 1
ATOM 2317 N N . ASP A 1 284 ? -22.073 6.895 23.380 1.00 83.75 284 ASP A N 1
ATOM 2318 C CA . ASP A 1 284 ? -23.366 6.341 23.779 1.00 83.75 284 ASP A CA 1
ATOM 2319 C C . ASP A 1 284 ? -23.235 5.295 24.904 1.00 83.75 284 ASP A C 1
ATOM 2321 O O . ASP A 1 284 ? -24.226 4.687 25.304 1.00 83.75 284 ASP A O 1
ATOM 2325 N N . GLY A 1 285 ? -22.022 5.077 25.435 1.00 79.31 285 GLY A N 1
ATOM 2326 C CA . GLY A 1 285 ? -21.777 4.144 26.537 1.00 79.31 285 GLY A CA 1
ATOM 2327 C C . GLY A 1 285 ? -21.772 2.686 26.080 1.00 79.31 285 GLY A C 1
ATOM 2328 O O . GLY A 1 285 ? -22.440 1.835 26.667 1.00 79.31 285 GLY A O 1
ATOM 2329 N N . ILE A 1 286 ? -21.033 2.396 25.008 1.00 79.19 286 ILE A N 1
ATOM 2330 C CA . ILE A 1 286 ? -20.915 1.044 24.458 1.00 79.19 286 ILE A CA 1
ATOM 2331 C C . ILE A 1 286 ? -20.241 0.109 25.471 1.00 79.19 286 ILE A C 1
ATOM 2333 O O . ILE A 1 286 ? -19.104 0.337 25.878 1.00 79.19 286 ILE A O 1
ATOM 2337 N N . LEU A 1 287 ? -20.914 -0.990 25.813 1.00 83.00 287 LEU A N 1
ATOM 2338 C CA . LEU A 1 287 ? -20.340 -2.084 26.601 1.00 83.00 287 LEU A CA 1
ATOM 2339 C C . LEU A 1 287 ? -19.795 -3.188 25.683 1.00 83.00 287 LEU A C 1
ATOM 2341 O O . LEU A 1 287 ? -20.449 -3.540 24.697 1.00 83.00 287 LEU A O 1
ATOM 2345 N N . LEU A 1 288 ? -18.609 -3.719 25.998 1.00 85.88 288 LEU A N 1
ATOM 2346 C CA . LEU A 1 288 ? -17.917 -4.781 25.245 1.00 85.88 288 LEU A CA 1
ATOM 2347 C C . LEU A 1 288 ? -18.035 -6.170 25.911 1.00 85.88 288 LEU A C 1
ATOM 2349 O O . LEU A 1 288 ? -17.205 -7.042 25.671 1.00 85.88 288 LEU A O 1
ATOM 2353 N N . ASP A 1 289 ? -19.055 -6.364 26.746 1.00 88.62 289 ASP A N 1
ATOM 2354 C CA . ASP A 1 289 ? -19.313 -7.563 27.559 1.00 88.62 289 ASP A CA 1
ATOM 2355 C C . ASP A 1 289 ? -20.553 -8.365 27.111 1.00 88.62 289 ASP A C 1
ATOM 2357 O O . ASP A 1 289 ? -20.944 -9.336 27.753 1.00 88.62 289 ASP A O 1
ATOM 2361 N N . LYS A 1 290 ? -21.188 -7.974 26.001 1.00 89.69 290 LYS A N 1
ATOM 2362 C CA . LYS A 1 290 ? -22.380 -8.631 25.443 1.00 89.69 290 LYS A CA 1
ATOM 2363 C C . LYS A 1 290 ? -22.082 -9.997 24.833 1.00 89.69 290 LYS A C 1
ATOM 2365 O O . LYS A 1 290 ? -22.977 -10.837 24.762 1.00 89.69 290 LYS A O 1
ATOM 2370 N N . PHE A 1 291 ? -20.868 -10.191 24.328 1.00 93.00 291 PHE A N 1
ATOM 2371 C CA . PHE A 1 291 ? -20.417 -11.447 23.747 1.00 93.00 291 PHE A CA 1
ATOM 2372 C C . PHE A 1 291 ? -19.520 -12.194 24.733 1.00 93.00 291 PHE A C 1
ATOM 2374 O O . PHE A 1 291 ? -18.431 -11.726 25.064 1.00 93.00 291 PHE A O 1
ATOM 2381 N N . ASP A 1 292 ? -19.965 -13.375 25.159 1.00 92.25 292 ASP A N 1
ATOM 2382 C CA . ASP A 1 292 ? -19.172 -14.273 25.993 1.00 92.25 292 ASP A CA 1
ATOM 2383 C C . ASP A 1 292 ? -18.247 -15.127 25.116 1.00 92.25 292 ASP A C 1
ATOM 2385 O O . ASP A 1 292 ? -18.633 -16.141 24.528 1.00 92.25 292 ASP A O 1
ATOM 2389 N N . ALA A 1 293 ? -16.999 -14.680 25.008 1.00 92.19 293 ALA A N 1
ATOM 2390 C CA . ALA A 1 293 ? -15.976 -15.374 24.245 1.00 92.19 293 ALA A CA 1
ATOM 2391 C C . ALA A 1 293 ? -15.593 -16.733 24.846 1.00 92.19 293 ALA A C 1
ATOM 2393 O O . ALA A 1 293 ? -15.173 -17.612 24.095 1.00 92.19 293 ALA A O 1
ATOM 2394 N N . HIS A 1 294 ? -15.716 -16.914 26.165 1.00 91.00 294 HIS A N 1
ATOM 2395 C CA . HIS A 1 294 ? -15.337 -18.157 26.831 1.00 91.00 294 HIS A CA 1
ATOM 2396 C C . HIS A 1 294 ? -16.383 -19.241 26.571 1.00 91.00 294 HIS A C 1
ATOM 2398 O O . HIS A 1 294 ? -16.030 -20.303 26.060 1.00 91.00 294 HIS A O 1
ATOM 2404 N N . ASP A 1 295 ? -17.662 -18.923 26.786 1.00 93.31 295 ASP A N 1
ATOM 2405 C CA . ASP A 1 295 ? -18.787 -19.817 26.477 1.00 93.31 295 ASP A CA 1
ATOM 2406 C C . ASP A 1 295 ? -18.820 -20.197 24.987 1.00 93.31 295 ASP A C 1
ATOM 2408 O O . ASP A 1 295 ? -18.996 -21.364 24.622 1.00 93.31 295 ASP A O 1
ATOM 2412 N N . PHE A 1 296 ? -18.559 -19.231 24.096 1.00 93.44 296 PHE A N 1
ATOM 2413 C CA . PHE A 1 296 ? -18.477 -19.510 22.662 1.00 93.44 296 PHE A CA 1
ATOM 2414 C C . PHE A 1 296 ? -17.301 -20.429 22.309 1.00 93.44 296 PHE A C 1
ATOM 2416 O O . PHE A 1 296 ? -17.460 -21.323 21.473 1.00 93.44 296 PHE A O 1
ATOM 2423 N N . LYS A 1 297 ? -16.135 -20.219 22.938 1.00 92.88 297 LYS A N 1
ATOM 2424 C CA . LYS A 1 297 ? -14.940 -21.048 22.732 1.00 92.88 297 LYS A CA 1
ATOM 2425 C C . LYS A 1 297 ? -15.203 -22.497 23.136 1.00 92.88 297 LYS A C 1
ATOM 2427 O O . LYS A 1 297 ? -14.870 -23.396 22.368 1.00 92.88 297 LYS A O 1
ATOM 2432 N N . GLU A 1 298 ? -15.841 -22.710 24.287 1.00 91.62 298 GLU A N 1
ATOM 2433 C CA . GLU A 1 298 ? -16.221 -24.043 24.768 1.00 91.62 298 GLU A CA 1
ATOM 2434 C C . GLU A 1 298 ? -17.271 -24.696 23.860 1.00 91.62 298 GLU A C 1
ATOM 2436 O O . GLU A 1 298 ? -17.094 -25.830 23.422 1.00 91.62 298 GLU A O 1
ATOM 2441 N N . THR A 1 299 ? -18.328 -23.962 23.502 1.00 93.31 299 THR A N 1
ATOM 2442 C CA . THR A 1 299 ? -19.435 -24.483 22.682 1.00 93.31 299 THR A CA 1
ATOM 2443 C C . THR A 1 299 ? -19.003 -24.875 21.267 1.00 93.31 299 THR A C 1
ATOM 2445 O O . THR A 1 299 ? -19.571 -25.791 20.673 1.00 93.31 299 THR A O 1
ATOM 2448 N N . MET A 1 300 ? -18.038 -24.157 20.689 1.00 92.31 300 MET A N 1
ATOM 2449 C CA . MET A 1 300 ? -17.529 -24.421 19.338 1.00 92.31 300 MET A CA 1
ATOM 2450 C C . MET A 1 300 ? -16.268 -25.293 19.332 1.00 92.31 300 MET A C 1
ATOM 2452 O O . MET A 1 300 ? -15.742 -25.541 18.249 1.00 92.31 300 MET A O 1
ATOM 2456 N N . GLU A 1 301 ? -15.804 -25.749 20.504 1.00 91.88 301 GLU A N 1
ATOM 2457 C CA . GLU A 1 301 ? -14.592 -26.563 20.678 1.00 91.88 301 GLU A CA 1
ATOM 2458 C C . GLU A 1 301 ? -13.357 -25.943 19.995 1.00 91.88 301 GLU A C 1
ATOM 2460 O O . GLU A 1 301 ? -12.552 -26.635 19.370 1.00 91.88 301 GLU A O 1
ATOM 2465 N N . LEU A 1 302 ? -13.224 -24.614 20.082 1.00 92.31 302 LEU A N 1
ATOM 2466 C CA . LEU A 1 302 ? -12.145 -23.894 19.402 1.00 92.31 302 LEU A CA 1
ATOM 2467 C C . LEU A 1 302 ? -10.790 -24.170 20.060 1.00 92.31 302 LEU A C 1
ATOM 2469 O O . LEU A 1 302 ? -10.674 -24.260 21.288 1.00 92.31 302 LEU A O 1
ATOM 2473 N N . GLY A 1 303 ? -9.747 -24.228 19.234 1.00 89.19 303 GLY A N 1
ATOM 2474 C CA . GLY A 1 303 ? -8.371 -24.429 19.688 1.00 89.19 303 GLY A CA 1
ATOM 2475 C C . GLY A 1 303 ? -7.849 -23.285 20.567 1.00 89.19 303 GLY A C 1
ATOM 2476 O O . GLY A 1 303 ? -8.410 -22.187 20.617 1.00 89.19 303 GLY A O 1
ATOM 2477 N N . GLU A 1 304 ? -6.730 -23.505 21.265 1.00 85.75 304 GLU A N 1
ATOM 2478 C CA . GLU A 1 304 ? -6.116 -22.456 22.094 1.00 85.75 304 GLU A CA 1
ATOM 2479 C C . GLU A 1 304 ? -5.709 -21.221 21.276 1.00 85.75 304 GLU A C 1
ATOM 2481 O O . GLU A 1 304 ? -5.903 -20.105 21.754 1.00 85.75 304 GLU A O 1
ATOM 2486 N N . GLU A 1 305 ? -5.257 -21.424 20.037 1.00 91.06 305 GLU A N 1
ATOM 2487 C CA . GLU A 1 305 ? -4.775 -20.380 19.119 1.00 91.06 305 GLU A CA 1
ATOM 2488 C C . GLU A 1 305 ? -5.888 -19.656 18.340 1.00 91.06 305 GLU A C 1
ATOM 2490 O O . GLU A 1 305 ? -5.635 -18.643 17.687 1.00 91.06 305 GLU A O 1
ATOM 2495 N N . GLU A 1 306 ? -7.126 -20.154 18.380 1.00 90.56 306 GLU A N 1
ATOM 2496 C CA . GLU A 1 306 ? -8.230 -19.561 17.627 1.00 90.56 306 GLU A CA 1
ATOM 2497 C C . GLU A 1 306 ? -8.858 -18.389 18.388 1.00 90.56 306 GLU A C 1
ATOM 2499 O O . GLU A 1 306 ? -9.232 -18.504 19.557 1.00 90.56 306 GLU A O 1
ATOM 2504 N N . ASP A 1 307 ? -9.016 -17.256 17.698 1.00 93.06 307 ASP A N 1
ATOM 2505 C CA . ASP A 1 307 ? -9.705 -16.082 18.231 1.00 93.06 307 ASP A CA 1
ATOM 2506 C C . ASP A 1 307 ? -11.238 -16.276 18.154 1.00 93.06 307 ASP A C 1
ATOM 2508 O O . ASP A 1 307 ? -11.811 -16.230 17.053 1.00 93.06 307 ASP A O 1
ATOM 2512 N N . PRO A 1 308 ? -11.932 -16.450 19.299 1.00 95.00 308 PRO A N 1
ATOM 2513 C CA . PRO A 1 308 ? -13.373 -16.690 19.325 1.00 95.00 308 PRO A CA 1
ATOM 2514 C C . PRO A 1 308 ? -14.180 -15.522 18.745 1.00 95.00 308 PRO A C 1
ATOM 2516 O O . PRO A 1 308 ? -15.204 -15.758 18.099 1.00 95.00 308 PRO A O 1
ATOM 2519 N N . TYR A 1 309 ? -13.718 -14.276 18.907 1.00 94.81 309 TYR A N 1
ATOM 2520 C CA . TYR A 1 309 ? -14.405 -13.097 18.376 1.00 94.81 309 TYR A CA 1
ATOM 2521 C C . TYR A 1 309 ? -14.383 -13.111 16.849 1.00 94.81 309 TYR A C 1
ATOM 2523 O O . TYR A 1 309 ? -15.423 -12.975 16.198 1.00 94.81 309 TYR A O 1
ATOM 2531 N N . LYS A 1 310 ? -13.201 -13.333 16.265 1.00 94.56 310 LYS A N 1
ATOM 2532 C CA . LYS A 1 310 ? -13.027 -13.420 14.813 1.00 94.56 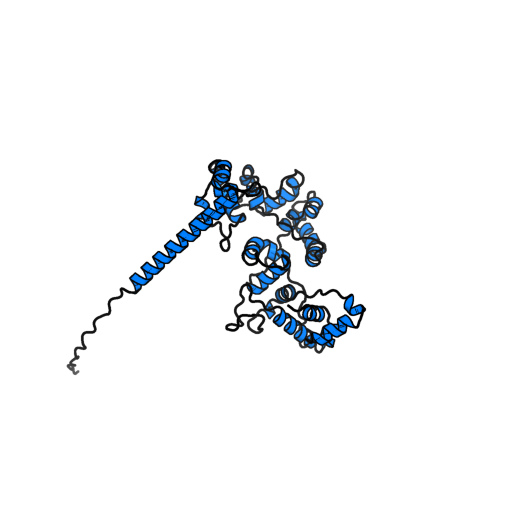310 LYS A CA 1
ATOM 2533 C C . LYS A 1 310 ? -13.858 -14.555 14.218 1.00 94.56 310 LYS A C 1
ATOM 2535 O O . LYS A 1 310 ? -14.585 -14.331 13.248 1.00 94.56 310 LYS A O 1
ATOM 2540 N N . VAL A 1 311 ? -13.799 -15.751 14.805 1.00 94.38 311 VAL A N 1
ATOM 2541 C CA . VAL A 1 311 ? -14.556 -16.918 14.319 1.00 94.38 311 VAL A CA 1
ATOM 2542 C C . VAL A 1 311 ? -16.065 -16.658 14.369 1.00 94.38 311 VAL A C 1
ATOM 2544 O O . VAL A 1 311 ? -16.767 -16.898 13.381 1.00 94.38 311 VAL A O 1
ATOM 2547 N N . PHE A 1 312 ? -16.571 -16.113 15.480 1.00 95.00 312 PHE A N 1
ATOM 2548 C CA . PHE A 1 312 ? -17.984 -15.766 15.624 1.00 95.00 312 PHE A CA 1
ATOM 2549 C C . PHE A 1 312 ? -18.446 -14.760 14.564 1.00 95.00 312 PHE A C 1
ATOM 2551 O O . PHE A 1 312 ? -19.442 -14.997 13.870 1.00 95.00 312 PHE A O 1
ATOM 2558 N N . VAL A 1 313 ? -17.703 -13.663 14.395 1.00 93.75 313 VAL A N 1
ATOM 2559 C CA . VAL A 1 313 ? -18.039 -12.601 13.439 1.00 93.75 313 VAL A CA 1
ATOM 2560 C C . VAL A 1 313 ? -18.035 -13.132 12.005 1.00 93.75 313 VAL A C 1
ATOM 2562 O O . VAL A 1 313 ? -19.005 -12.927 11.275 1.00 93.75 313 VAL A O 1
ATOM 2565 N N . LEU A 1 314 ? -17.008 -13.883 11.598 1.00 92.94 314 LEU A N 1
ATOM 2566 C CA . LEU A 1 314 ? -16.931 -14.457 10.248 1.00 92.94 314 LEU A CA 1
ATOM 2567 C C . LEU A 1 314 ? -18.069 -15.451 9.969 1.00 92.94 314 LEU A C 1
ATOM 2569 O O . LEU A 1 314 ? -18.643 -15.459 8.870 1.00 92.94 314 LEU A O 1
ATOM 2573 N N . LYS A 1 315 ? -18.460 -16.250 10.970 1.00 93.38 315 LYS A N 1
ATOM 2574 C CA . LYS A 1 315 ? -19.623 -17.142 10.878 1.00 93.38 315 LYS A CA 1
ATOM 2575 C C . LYS A 1 315 ? -20.911 -16.347 10.657 1.00 93.38 315 LYS A C 1
ATOM 2577 O O . LYS A 1 315 ? -21.672 -16.663 9.741 1.00 93.38 315 LYS A O 1
ATOM 2582 N N . LYS A 1 316 ? -21.126 -15.277 11.425 1.00 93.44 316 LYS A N 1
ATOM 2583 C CA . LYS A 1 316 ? -22.308 -14.408 11.306 1.00 93.44 316 LYS A CA 1
ATOM 2584 C C . LYS A 1 316 ? -22.357 -13.645 9.986 1.00 93.44 316 LYS A C 1
ATOM 2586 O O . LYS A 1 316 ? -23.420 -13.563 9.376 1.00 93.44 316 LYS A O 1
ATOM 2591 N N . ILE A 1 317 ? -21.217 -13.185 9.479 1.00 91.75 317 ILE A N 1
ATOM 2592 C CA . ILE A 1 317 ? -21.114 -12.587 8.139 1.00 91.75 317 ILE A CA 1
ATOM 2593 C C . ILE A 1 317 ? -21.511 -13.605 7.070 1.00 91.75 317 ILE A C 1
ATOM 2595 O O . ILE A 1 317 ? -22.261 -13.286 6.149 1.00 91.75 317 ILE A O 1
ATOM 2599 N N . THR A 1 318 ? -21.046 -14.847 7.194 1.00 92.12 318 THR A N 1
ATOM 2600 C CA . THR A 1 318 ? -21.396 -15.920 6.255 1.00 92.12 318 THR A CA 1
ATOM 2601 C C . THR A 1 318 ? -22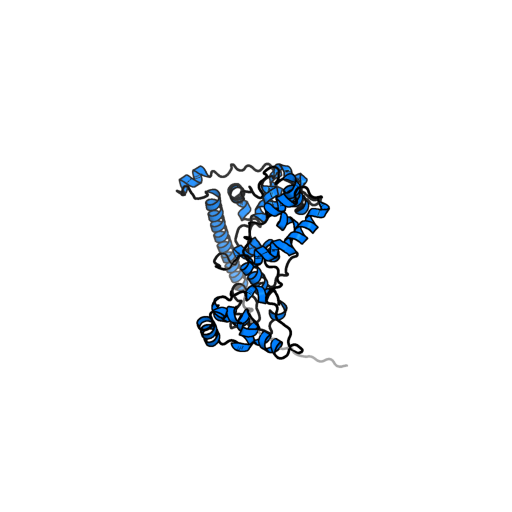.895 -16.232 6.285 1.00 92.12 318 THR A C 1
ATOM 2603 O O . THR A 1 318 ? -23.510 -16.417 5.232 1.00 92.12 318 THR A O 1
ATOM 2606 N N . GLU A 1 319 ? -23.506 -16.272 7.472 1.00 92.38 319 GLU A N 1
ATOM 2607 C CA . GLU A 1 319 ? -24.957 -16.425 7.643 1.00 92.38 319 GLU A CA 1
ATOM 2608 C C . GLU A 1 319 ? -25.726 -15.266 6.991 1.00 92.38 319 GLU A C 1
ATOM 2610 O O . GLU A 1 319 ? -26.646 -15.506 6.206 1.00 92.38 319 GLU A O 1
ATOM 2615 N N . TYR A 1 320 ? -25.299 -14.026 7.236 1.00 89.75 320 TYR A N 1
ATOM 2616 C CA . TYR A 1 320 ? -25.916 -12.832 6.664 1.00 89.75 320 TYR A CA 1
ATOM 2617 C C . TYR A 1 320 ? -25.807 -12.790 5.134 1.00 89.75 320 TYR A C 1
ATOM 2619 O O . TYR A 1 320 ? -26.804 -12.585 4.443 1.00 89.75 320 TYR A O 1
ATOM 2627 N N . LYS A 1 321 ? -24.633 -13.100 4.567 1.00 88.31 321 LYS A N 1
ATOM 2628 C CA . LYS A 1 321 ? -24.444 -13.212 3.110 1.00 88.31 321 LYS A CA 1
ATOM 2629 C C . LYS A 1 321 ? -25.364 -14.272 2.494 1.00 88.31 321 LYS A C 1
ATOM 2631 O O . LYS A 1 321 ? -25.951 -14.045 1.436 1.00 88.31 321 LYS A O 1
ATOM 2636 N N . LYS A 1 322 ? -25.535 -15.424 3.159 1.00 90.31 322 LYS A N 1
ATOM 2637 C CA . LYS A 1 322 ? -26.479 -16.472 2.725 1.00 90.31 322 LYS A CA 1
ATOM 2638 C C . LYS A 1 322 ? -27.928 -15.985 2.770 1.00 90.31 322 LYS A C 1
ATOM 2640 O O . LYS A 1 322 ? -28.700 -16.329 1.875 1.00 90.31 322 LYS A O 1
ATOM 2645 N N . GLN A 1 323 ? -28.300 -15.204 3.783 1.00 89.06 323 GLN A N 1
ATOM 2646 C CA . GLN A 1 323 ? -29.625 -14.595 3.875 1.00 89.06 323 GLN A CA 1
ATOM 2647 C C . GLN A 1 323 ? -29.863 -13.604 2.726 1.00 89.06 323 GLN A C 1
ATOM 2649 O O . GLN A 1 323 ? -30.829 -13.778 1.983 1.00 89.06 323 GLN A O 1
ATOM 2654 N N . LEU A 1 324 ? -28.946 -12.659 2.501 1.00 86.12 324 LEU A N 1
ATOM 2655 C CA . LEU A 1 324 ? -29.034 -11.690 1.402 1.00 86.12 324 LEU A CA 1
ATOM 2656 C C . LEU A 1 324 ? -29.142 -12.371 0.031 1.00 86.12 324 LEU A C 1
ATOM 2658 O O . LEU A 1 324 ? -29.953 -11.979 -0.806 1.00 86.12 324 LEU A O 1
ATOM 2662 N N . ALA A 1 325 ? -28.375 -13.440 -0.204 1.00 87.50 325 ALA A N 1
ATOM 2663 C CA . ALA A 1 325 ? -28.459 -14.203 -1.448 1.00 87.50 325 ALA A CA 1
ATOM 2664 C C . ALA A 1 325 ? -29.845 -14.848 -1.655 1.00 87.50 325 ALA A C 1
ATOM 2666 O O . ALA A 1 325 ? -30.362 -14.874 -2.776 1.00 87.50 325 ALA A O 1
ATOM 2667 N N . ARG A 1 326 ? -30.473 -15.351 -0.582 1.00 87.88 326 ARG A N 1
ATOM 2668 C CA . ARG A 1 326 ? -31.833 -15.916 -0.628 1.00 87.88 326 ARG A CA 1
ATOM 2669 C C . ARG A 1 326 ? -32.879 -14.839 -0.899 1.00 87.88 326 ARG A C 1
ATOM 2671 O O . ARG A 1 326 ? -33.752 -15.060 -1.737 1.00 87.88 326 ARG A O 1
ATOM 2678 N N . GLU A 1 327 ? -32.774 -13.693 -0.234 1.00 86.62 327 GLU A N 1
ATOM 2679 C CA . GLU A 1 327 ? -33.678 -12.553 -0.420 1.00 86.62 327 GLU A CA 1
ATOM 2680 C C . GLU A 1 327 ? -33.589 -12.017 -1.854 1.00 86.62 327 GLU A C 1
ATOM 2682 O O . GLU A 1 327 ? -34.605 -11.959 -2.546 1.00 86.62 327 GLU A O 1
ATOM 2687 N N . ASN A 1 328 ? -32.379 -11.772 -2.365 1.00 82.94 328 ASN A N 1
ATOM 2688 C CA . ASN A 1 328 ? -32.158 -11.333 -3.747 1.00 82.94 328 ASN A CA 1
ATOM 2689 C C . ASN A 1 328 ? -32.682 -12.344 -4.779 1.00 82.94 328 ASN A C 1
ATOM 2691 O O . ASN A 1 328 ? -33.295 -11.961 -5.777 1.00 82.94 328 ASN A O 1
ATOM 2695 N N . SER A 1 329 ? -32.509 -13.648 -4.533 1.00 79.88 329 SER A N 1
ATOM 2696 C CA . SER A 1 329 ? -33.091 -14.694 -5.384 1.00 79.88 329 SER A CA 1
ATOM 2697 C C . SER A 1 329 ? -34.624 -14.671 -5.359 1.00 79.88 329 SER A C 1
ATOM 2699 O O . SER A 1 329 ? -35.264 -14.875 -6.393 1.00 79.88 329 SER A O 1
ATOM 2701 N N . CYS A 1 330 ? -35.227 -14.402 -4.198 1.00 72.31 330 CYS A N 1
ATOM 2702 C CA . CYS A 1 330 ? -36.673 -14.285 -4.043 1.00 72.31 330 CYS A CA 1
ATOM 2703 C C . CYS A 1 330 ? -37.219 -13.065 -4.800 1.00 72.31 330 CYS A C 1
ATOM 2705 O O . CYS A 1 330 ? -38.146 -13.213 -5.597 1.00 72.31 330 CYS A O 1
ATOM 2707 N N . PHE A 1 331 ? -36.589 -11.896 -4.649 1.00 70.44 331 PHE A N 1
ATOM 2708 C CA . PHE A 1 331 ? -36.942 -10.686 -5.397 1.00 70.44 331 PHE A CA 1
ATOM 2709 C C . PHE A 1 331 ? -36.787 -10.870 -6.906 1.00 70.44 331 PHE A C 1
ATOM 2711 O O . PHE A 1 331 ? -37.664 -10.462 -7.664 1.00 70.44 331 PHE A O 1
ATOM 2718 N N . TYR A 1 332 ? -35.734 -11.556 -7.359 1.00 69.31 332 TYR A N 1
ATOM 2719 C CA . TYR A 1 332 ? -35.566 -11.880 -8.775 1.00 69.31 332 TYR A CA 1
ATOM 2720 C C . TYR A 1 332 ? -36.691 -12.789 -9.298 1.00 69.31 332 TYR A C 1
ATOM 2722 O O . TYR A 1 332 ? -37.230 -12.562 -10.383 1.00 69.31 332 TYR A O 1
ATOM 2730 N N . LYS A 1 333 ? -37.099 -13.800 -8.518 1.00 73.56 333 LYS A N 1
ATOM 2731 C CA . LYS A 1 333 ? -38.226 -14.684 -8.866 1.00 73.56 333 LYS A CA 1
ATOM 2732 C C . LYS A 1 333 ? -39.558 -13.930 -8.898 1.00 73.56 333 LYS A C 1
ATOM 2734 O O . LYS A 1 333 ? -40.325 -14.135 -9.835 1.00 73.56 333 LYS A O 1
ATOM 2739 N N . LEU A 1 334 ? -39.805 -13.040 -7.936 1.00 67.25 334 LEU A N 1
ATOM 2740 C CA . LEU A 1 334 ? -40.980 -12.163 -7.890 1.00 67.25 334 LEU A CA 1
ATOM 2741 C C . LEU A 1 334 ? -41.012 -11.183 -9.069 1.00 67.25 334 LEU A C 1
ATOM 2743 O O . LEU A 1 334 ? -42.030 -11.085 -9.749 1.00 67.25 334 LEU A O 1
ATOM 2747 N N . GLY A 1 335 ? -39.892 -10.530 -9.379 1.00 67.25 335 GLY A N 1
ATOM 2748 C CA . GLY A 1 335 ? -39.766 -9.639 -10.533 1.00 67.25 335 GLY A CA 1
ATOM 2749 C C . GLY A 1 335 ? -39.997 -10.366 -11.859 1.00 67.25 335 GLY A C 1
ATOM 2750 O O . GLY A 1 335 ? -40.704 -9.866 -12.731 1.00 67.25 335 GLY A O 1
ATOM 2751 N N . LYS A 1 336 ? -39.494 -11.599 -11.997 1.00 65.69 336 LYS A N 1
ATOM 2752 C CA . LYS A 1 336 ? -39.761 -12.441 -13.172 1.00 65.69 336 LYS A CA 1
ATOM 2753 C C . LYS A 1 336 ? -41.240 -12.827 -13.285 1.00 65.69 336 LYS A C 1
ATOM 2755 O O . LYS A 1 336 ? -41.767 -12.857 -14.394 1.00 65.69 336 LYS A O 1
ATOM 2760 N N . LEU A 1 337 ? -41.914 -13.077 -12.162 1.00 58.84 337 LEU A N 1
ATOM 2761 C CA . LEU A 1 337 ? -43.348 -13.381 -12.115 1.00 58.84 337 LEU A CA 1
ATOM 2762 C C . LEU A 1 337 ? -44.212 -12.167 -12.491 1.00 58.84 337 LEU A C 1
ATOM 2764 O O . LEU A 1 337 ? -45.183 -12.313 -13.228 1.00 58.84 337 LEU A O 1
ATOM 2768 N N . LEU A 1 338 ? -43.824 -10.970 -12.043 1.00 57.62 338 LEU A N 1
ATOM 2769 C CA . LEU A 1 338 ? -44.507 -9.710 -12.353 1.00 57.62 338 LEU A CA 1
ATOM 2770 C C . LEU A 1 338 ? -44.268 -9.239 -13.798 1.00 57.62 338 LEU A C 1
ATOM 2772 O O . LEU A 1 338 ? -45.146 -8.635 -14.403 1.00 57.62 338 LEU A O 1
ATOM 2776 N N . CYS A 1 339 ? -43.116 -9.553 -14.394 1.00 56.94 339 CYS A N 1
ATOM 2777 C CA . CYS A 1 339 ? -42.859 -9.284 -15.813 1.00 56.94 339 CYS A CA 1
ATOM 2778 C C . CYS A 1 339 ? -43.505 -10.324 -16.748 1.00 56.94 339 CYS A C 1
ATOM 2780 O O . CYS A 1 339 ? -43.799 -10.007 -17.901 1.00 56.94 339 CYS A O 1
ATOM 2782 N N . ALA A 1 340 ? -43.753 -11.548 -16.268 1.00 55.31 340 ALA A N 1
ATOM 2783 C CA . ALA A 1 340 ? -44.424 -12.609 -17.024 1.00 55.31 340 ALA A CA 1
ATOM 2784 C C . ALA A 1 340 ? -45.960 -12.472 -17.064 1.00 55.31 340 ALA A C 1
ATOM 2786 O O . ALA A 1 340 ? -46.610 -13.199 -17.812 1.00 55.31 340 ALA A O 1
ATOM 2787 N N . SER A 1 341 ? -46.546 -11.552 -16.290 1.00 49.12 341 SER A N 1
ATOM 2788 C CA . SER A 1 341 ? -47.999 -11.369 -16.182 1.00 49.12 341 SER A CA 1
ATOM 2789 C C . SER A 1 341 ? -48.583 -10.290 -17.101 1.00 49.12 341 SER A C 1
ATOM 2791 O O . SER A 1 341 ? -49.773 -9.997 -16.987 1.00 49.12 341 SER A O 1
ATOM 2793 N N . LYS A 1 342 ? -47.814 -9.719 -18.046 1.00 45.31 342 LYS A N 1
ATOM 2794 C CA . LYS A 1 342 ? -48.407 -8.847 -19.076 1.00 45.31 342 LYS A CA 1
ATOM 2795 C C . LYS A 1 342 ? -49.422 -9.663 -19.897 1.00 45.31 342 LYS A C 1
ATOM 2797 O O . LYS A 1 342 ? -49.014 -10.610 -20.575 1.00 45.31 342 LYS A O 1
ATOM 2802 N N . PRO A 1 343 ? -50.727 -9.338 -19.850 1.00 43.56 343 PRO A N 1
ATOM 2803 C CA . PRO A 1 343 ? -51.728 -10.084 -20.593 1.00 43.56 343 PRO A CA 1
ATOM 2804 C C . PRO A 1 343 ? -51.483 -9.884 -22.090 1.00 43.56 343 PRO A C 1
ATOM 2806 O O . PRO A 1 343 ? -51.295 -8.758 -22.551 1.00 43.56 343 PRO A O 1
ATOM 2809 N N . LYS A 1 344 ? -51.480 -10.983 -22.855 1.00 46.03 344 LYS A N 1
ATOM 2810 C CA . LYS A 1 344 ? -51.546 -10.919 -24.318 1.00 46.03 344 LYS A CA 1
ATOM 2811 C C . LYS A 1 344 ? -52.820 -10.162 -24.685 1.00 46.03 344 LYS A C 1
ATOM 2813 O O . LYS A 1 344 ? -53.919 -10.657 -24.436 1.00 46.03 344 LYS A O 1
ATOM 2818 N N . VAL A 1 345 ? -52.657 -8.965 -25.238 1.00 41.81 345 VAL A N 1
ATOM 2819 C CA . VAL A 1 345 ? -53.748 -8.197 -25.836 1.00 41.81 345 VAL A CA 1
ATOM 2820 C C . VAL A 1 345 ? -54.370 -9.081 -26.918 1.00 41.81 345 VAL A C 1
ATOM 2822 O O . VAL A 1 345 ? -53.676 -9.528 -27.829 1.00 41.81 345 VAL A O 1
ATOM 2825 N N . LYS A 1 346 ? -55.655 -9.413 -26.759 1.00 44.31 346 LYS A N 1
ATOM 2826 C CA . LYS A 1 346 ? -56.452 -10.060 -27.804 1.00 44.31 346 LYS A CA 1
ATOM 2827 C C . LYS A 1 346 ? -56.636 -9.047 -28.930 1.00 44.31 346 LYS A C 1
ATOM 2829 O O . LYS A 1 346 ? -57.290 -8.029 -28.725 1.00 44.31 346 LYS A O 1
ATOM 2834 N N . GLU A 1 347 ? -56.076 -9.340 -30.094 1.00 46.62 347 GLU A N 1
ATOM 2835 C CA . GLU A 1 347 ? -56.449 -8.672 -31.338 1.00 46.62 347 GLU A CA 1
ATOM 2836 C C . GLU A 1 347 ? -57.931 -8.956 -31.629 1.00 46.62 347 GLU A C 1
ATOM 2838 O O . GLU A 1 347 ? -58.377 -10.105 -31.614 1.00 46.62 347 GLU A O 1
ATOM 2843 N N . THR A 1 348 ? -58.700 -7.895 -31.856 1.00 36.22 348 THR A N 1
ATOM 2844 C CA . THR A 1 348 ? -60.043 -7.933 -32.461 1.00 36.22 348 THR A CA 1
ATOM 2845 C C . THR A 1 348 ? -60.127 -6.744 -33.437 1.00 36.22 348 THR A C 1
ATOM 2847 O O . THR A 1 348 ? -59.363 -5.794 -33.267 1.00 36.22 348 THR A O 1
ATOM 2850 N N . PRO A 1 349 ? -60.938 -6.826 -34.505 1.00 43.59 349 PRO A N 1
ATOM 2851 C CA . PRO A 1 349 ? -60.496 -6.656 -35.889 1.00 43.59 349 PRO A CA 1
ATOM 2852 C C . PRO A 1 349 ? -60.772 -5.245 -36.423 1.00 43.59 349 PRO A C 1
ATOM 2854 O O . PRO A 1 349 ? -61.639 -4.546 -35.908 1.00 43.59 349 PRO A O 1
ATOM 2857 N N . GLU A 1 350 ? -60.045 -4.862 -37.475 1.00 41.81 350 GLU A N 1
ATOM 2858 C CA . GLU A 1 350 ? -60.196 -3.594 -38.199 1.00 41.81 350 GLU A CA 1
ATOM 2859 C C . GLU A 1 350 ? -61.632 -3.377 -38.703 1.00 41.81 350 GLU A C 1
ATOM 2861 O O . GLU A 1 350 ? -62.162 -4.177 -39.476 1.00 41.81 350 GLU A O 1
ATOM 2866 N N . GLU A 1 351 ? -62.236 -2.262 -38.284 1.00 37.41 351 GLU A N 1
ATOM 2867 C CA . GLU A 1 351 ? -63.461 -1.711 -38.859 1.00 37.41 351 GLU A CA 1
ATOM 2868 C C . GLU A 1 351 ? -63.087 -0.648 -39.904 1.00 37.41 351 GLU A C 1
ATOM 2870 O O . GLU A 1 351 ? -62.347 0.301 -39.640 1.00 37.41 351 GLU A O 1
ATOM 2875 N N . THR A 1 352 ? -63.586 -0.868 -41.115 1.00 38.94 352 THR A N 1
ATOM 2876 C CA . THR A 1 352 ? -63.474 -0.051 -42.326 1.00 38.94 352 THR A CA 1
ATOM 2877 C C . THR A 1 352 ? -64.047 1.357 -42.150 1.00 38.94 352 THR A C 1
ATOM 2879 O O . THR A 1 352 ? -65.210 1.506 -41.782 1.00 38.94 352 THR A O 1
ATOM 2882 N N . THR A 1 353 ? -63.272 2.387 -42.495 1.00 37.19 353 THR A N 1
ATOM 2883 C CA . THR A 1 353 ? -63.734 3.779 -42.603 1.00 37.19 353 THR A CA 1
ATOM 2884 C C . THR A 1 353 ? -64.349 4.058 -43.979 1.00 37.19 353 THR A C 1
ATOM 2886 O O . THR A 1 353 ? -63.650 3.997 -44.990 1.00 37.19 353 THR A O 1
ATOM 2889 N N . GLU A 1 354 ? -65.644 4.388 -44.006 1.00 37.66 354 GLU A N 1
ATOM 2890 C CA . GLU A 1 354 ? -66.324 5.073 -45.115 1.00 37.66 354 GLU A CA 1
ATOM 2891 C C . GLU A 1 354 ? -65.957 6.568 -45.105 1.00 37.66 354 GLU A C 1
ATOM 2893 O O . GLU A 1 354 ? -66.158 7.258 -44.106 1.00 37.66 354 GLU A O 1
ATOM 2898 N N . GLU A 1 355 ? -65.443 7.075 -46.227 1.00 42.66 355 GLU A N 1
ATOM 2899 C CA . GLU A 1 355 ? -65.326 8.509 -46.504 1.00 42.66 355 GLU A CA 1
ATOM 2900 C C . GLU A 1 355 ? -66.644 9.038 -47.090 1.00 42.66 355 GLU A C 1
ATOM 2902 O O . GLU A 1 355 ? -67.210 8.455 -48.017 1.00 42.66 355 GLU A O 1
ATOM 2907 N N . THR A 1 356 ? -67.114 10.177 -46.582 1.00 36.06 356 THR A N 1
ATOM 2908 C CA . THR A 1 356 ? -68.159 11.004 -47.208 1.00 36.06 356 THR A CA 1
ATOM 2909 C C . THR A 1 356 ? -67.573 12.391 -47.516 1.00 36.06 356 THR A C 1
ATOM 2911 O O . THR A 1 356 ? -66.754 12.873 -46.731 1.00 36.06 356 THR A O 1
ATOM 2914 N N . PRO A 1 357 ? -67.935 13.028 -48.648 1.00 49.25 357 PRO A N 1
ATOM 2915 C CA . PRO A 1 357 ? -67.241 14.199 -49.180 1.00 49.25 357 PRO A CA 1
ATOM 2916 C C . PRO A 1 357 ? -67.927 15.511 -48.778 1.00 49.25 357 PRO A C 1
ATOM 2918 O O . PRO A 1 357 ? -69.146 15.547 -48.625 1.00 49.25 357 PRO A O 1
ATOM 2921 N N . GLU A 1 358 ? -67.174 16.610 -48.725 1.00 41.56 358 GLU A N 1
ATOM 2922 C CA . GLU A 1 358 ? -67.747 17.961 -48.739 1.00 41.56 358 GLU A CA 1
ATOM 2923 C C . GLU A 1 358 ? -67.015 18.861 -49.744 1.00 41.56 358 GLU A C 1
ATOM 2925 O O . GLU A 1 358 ? -65.814 19.117 -49.643 1.00 41.56 358 GLU A O 1
ATOM 2930 N N . GLU A 1 359 ? -67.784 19.312 -50.738 1.00 41.56 359 GLU A N 1
ATOM 2931 C CA . GLU A 1 359 ? -67.510 20.457 -51.603 1.00 41.56 359 GLU A CA 1
ATOM 2932 C C . GLU A 1 359 ? -67.792 21.755 -50.829 1.00 41.56 359 GLU A C 1
ATOM 2934 O O . GLU A 1 359 ? -68.897 21.936 -50.320 1.00 41.56 359 GLU A O 1
ATOM 2939 N N . THR A 1 360 ? -66.841 22.689 -50.767 1.00 40.72 360 THR A N 1
ATOM 2940 C CA . THR A 1 360 ? -66.849 23.987 -51.488 1.00 40.72 360 THR A CA 1
ATOM 2941 C C . THR A 1 360 ? -65.665 24.858 -51.089 1.00 40.72 360 THR A C 1
ATOM 2943 O O . THR A 1 360 ? -65.344 24.934 -49.883 1.00 40.72 360 THR A O 1
#

Organism: NCBI:txid1070528

Radius of gyration: 29.33 Å; chains: 1; bounding box: 99×50×79 Å

Sequence (360 aa):
MTEELRFIASYNDIIDFCETDIVMANRFRNTFAEAQAREVTFNPVLSAASNPELLTKKHDFWTKQNDPSKRGIGTFDENKYTRFFITHMKKHLKKPEKYDAIARTGFDPYGHLMEFEEEINSFYHDSTYSKLDLAALHFVETGKEAPEVDYLKYVASYDDVTEALKDEAVDSIYELGKTHYNTIGLPELLKGTREVTEFFDSDKYIASYAHVADNFKNEDGTLDEHSATIAYITWGASNGLSRNLFMPYVYVANYIDLIKEDIFINGEISFKKVAKIWLNKFKDGILLDKFDAHDFKETMELGEEEDPYKVFVLKKITEYKKQLARENSCFYKLGKLLCASKPKVKETPEETTEETPEET

Secondary structure (DSSP, 8-state):
--HHHHHHHH-HHHHHHHTT-HHHHHHHHHH-HHHHS------HHHHHHH-GGGSSTTS--B--TT-TT---TT-B-HHHHHHHHHHHHHHHHH-TTTSPPPPSS---HHHHHHHHHHHHHHHTTT--S-HHHHHHHHHHHH-PPPPPP-HHHHHHH-HHHHHHHTTS-HHHHHHHHHHHIIIIIHHHHHHTSS--PPPP-HHHHHHHTGGGGGGGB-TTS-B-HHHHHHHIIIIIGGGT--S----HHHHHHHTGGGGGSS-EETTEE-HHHHHHHHHHHGGGT--S-SS-HHHHHHHTT--TTS-HHHHHHHHHHHHHHHHHHHHHHHHHHHHHHHHTT-------PPPPPPP-----